Protein AF-A0A2M7CPR6-F1 (afdb_monomer)

Solvent-accessible surface area (backbone atoms only — not comparable to full-atom values): 20446 Å² total; per-residue (Å²): 123,82,64,97,60,57,71,48,76,43,66,59,89,95,42,80,74,45,39,28,36,33,41,69,58,77,69,42,76,75,48,78,49,94,77,82,80,86,64,74,95,54,99,69,60,70,43,98,84,69,49,36,36,23,85,89,76,72,40,77,52,66,57,68,62,50,55,60,70,28,51,64,83,82,77,68,74,84,68,88,85,72,94,67,72,77,71,88,71,51,102,84,50,80,84,53,80,88,48,46,43,76,53,39,88,73,82,81,59,77,62,75,77,48,62,94,84,45,71,46,76,40,55,45,58,56,61,51,51,55,51,50,54,50,50,49,55,51,51,54,49,55,50,50,53,32,34,74,72,55,75,36,57,87,51,58,65,73,86,66,79,52,75,62,57,52,44,60,63,50,63,90,47,54,74,44,54,55,35,76,53,58,89,65,56,75,76,74,48,92,64,78,58,78,82,50,85,76,73,84,55,89,46,66,30,71,54,48,44,84,68,81,71,41,62,56,42,60,68,66,44,52,54,52,50,49,51,40,52,75,73,69,29,41,38,36,39,32,21,82,56,32,71,61,55,52,51,58,49,53,76,70,52,91,66,97,61,89,65,62,61,46,79,36,80,42,85,60,66,67,46,38,25,48,86,60,39,37,39,43,21,42,22,29,48,50,58,52,63,72,78,78,80,74,80,71,77,77,74,80,69,68,38,74,58,62,79,60,67,76,68,49,87,68,39,80,42,75,42,94,92,76,42,80,45,70,77

Structure (mmCIF, N/CA/C/O backbone):
data_AF-A0A2M7CPR6-F1
#
_entry.id   AF-A0A2M7CPR6-F1
#
loop_
_atom_site.group_PDB
_atom_site.id
_atom_site.type_symbol
_atom_site.label_atom_id
_atom_site.label_alt_id
_atom_site.label_comp_id
_atom_site.label_asym_id
_atom_site.label_entity_id
_atom_site.label_seq_id
_atom_site.pdbx_PDB_ins_code
_atom_site.Cartn_x
_atom_site.Cartn_y
_atom_site.Cartn_z
_atom_site.occupancy
_atom_site.B_iso_or_equiv
_atom_site.auth_seq_id
_atom_site.auth_comp_id
_atom_site.auth_asym_id
_atom_site.auth_atom_id
_atom_site.pdbx_PDB_model_num
ATOM 1 N N . MET A 1 1 ? 4.095 -9.956 -11.256 1.00 54.56 1 MET A N 1
ATOM 2 C CA . MET A 1 1 ? 3.240 -11.067 -11.743 1.00 54.56 1 MET A CA 1
ATOM 3 C C . MET A 1 1 ? 1.888 -11.013 -11.049 1.00 54.56 1 MET A C 1
ATOM 5 O O . MET A 1 1 ? 1.867 -10.857 -9.834 1.00 54.56 1 MET A O 1
ATOM 9 N N . ALA A 1 2 ? 0.791 -11.114 -11.806 1.00 67.81 2 ALA A N 1
ATOM 10 C CA . ALA A 1 2 ? -0.575 -10.936 -11.296 1.00 67.81 2 ALA A CA 1
ATOM 11 C C . ALA A 1 2 ? -1.133 -12.126 -10.491 1.00 67.81 2 ALA A C 1
ATOM 13 O O . ALA A 1 2 ? -1.922 -11.929 -9.571 1.00 67.81 2 ALA A O 1
ATOM 14 N N . GLU A 1 3 ? -0.722 -13.356 -10.805 1.00 78.00 3 GLU A N 1
ATOM 15 C CA . GLU A 1 3 ? -1.252 -14.563 -10.164 1.00 78.00 3 GLU A CA 1
ATOM 16 C C . GLU A 1 3 ? -0.407 -15.011 -8.966 1.00 78.00 3 GLU A C 1
ATOM 18 O O . GLU A 1 3 ? 0.824 -15.002 -8.992 1.00 78.00 3 GLU A O 1
ATOM 23 N N . ALA A 1 4 ? -1.073 -15.461 -7.901 1.00 78.94 4 ALA A N 1
ATOM 24 C CA . ALA A 1 4 ? -0.399 -15.897 -6.677 1.00 78.94 4 ALA A CA 1
ATOM 25 C C . ALA A 1 4 ? 0.305 -17.261 -6.811 1.00 78.94 4 ALA A C 1
ATOM 27 O O . ALA A 1 4 ? 1.147 -17.596 -5.974 1.00 78.94 4 ALA A O 1
ATOM 28 N N . ARG A 1 5 ? -0.071 -18.061 -7.817 1.00 86.81 5 ARG A N 1
ATOM 29 C CA . ARG A 1 5 ? 0.426 -19.419 -8.079 1.00 86.81 5 ARG A CA 1
ATOM 30 C C . ARG A 1 5 ? 0.526 -19.669 -9.586 1.00 86.81 5 ARG A C 1
ATOM 32 O O . ARG A 1 5 ? -0.228 -19.053 -10.337 1.00 86.81 5 ARG A O 1
ATOM 39 N N . PRO A 1 6 ? 1.405 -20.584 -10.029 1.00 91.19 6 PRO A N 1
ATOM 40 C CA . PRO A 1 6 ? 1.504 -20.932 -11.437 1.00 91.19 6 PRO A CA 1
ATOM 41 C C . PRO A 1 6 ? 0.242 -21.654 -11.926 1.00 91.19 6 PRO A C 1
ATOM 43 O O . PRO A 1 6 ? -0.479 -22.311 -11.162 1.00 91.19 6 PRO A O 1
ATOM 46 N N . VAL A 1 7 ? -0.006 -21.529 -13.227 1.00 92.44 7 VAL A N 1
ATOM 47 C CA . VAL A 1 7 ? -1.187 -22.060 -13.905 1.00 92.44 7 VAL A CA 1
ATOM 48 C C . VAL A 1 7 ? -0.750 -22.956 -15.059 1.00 92.44 7 VAL A C 1
ATOM 50 O O . VAL A 1 7 ? 0.166 -22.620 -15.803 1.00 92.44 7 VAL A O 1
ATOM 53 N N . ARG A 1 8 ? -1.400 -24.112 -15.184 1.00 92.75 8 ARG A N 1
ATOM 54 C CA . ARG A 1 8 ? -1.259 -25.058 -16.290 1.00 92.75 8 ARG A CA 1
ATOM 55 C C . ARG A 1 8 ? -2.435 -24.885 -17.244 1.00 92.75 8 ARG A C 1
ATOM 57 O O . ARG A 1 8 ? -3.579 -24.805 -16.791 1.00 92.75 8 ARG A O 1
ATOM 64 N N . LEU A 1 9 ? -2.130 -24.846 -18.536 1.00 94.75 9 LEU A N 1
ATOM 65 C CA . LEU A 1 9 ? -3.100 -24.820 -19.623 1.00 94.75 9 LEU A CA 1
ATOM 66 C C . LEU A 1 9 ? -3.050 -26.173 -20.334 1.00 94.75 9 LEU A C 1
ATOM 68 O O . LEU A 1 9 ? -2.008 -26.539 -20.876 1.00 94.75 9 LEU A O 1
ATOM 72 N N . ASP A 1 10 ? -4.158 -26.906 -20.300 1.00 93.62 10 ASP A N 1
ATOM 73 C CA . ASP A 1 10 ? -4.318 -28.146 -21.057 1.00 93.62 10 ASP A CA 1
ATOM 74 C C . ASP A 1 10 ? -5.048 -27.811 -22.366 1.00 93.62 10 ASP A C 1
ATOM 76 O O . ASP A 1 10 ? -6.127 -27.211 -22.334 1.00 93.62 10 ASP A O 1
ATOM 80 N N . PHE A 1 11 ? -4.454 -28.174 -23.504 1.00 96.25 11 PHE A N 1
ATOM 81 C CA . PHE A 1 11 ? -4.966 -27.867 -24.843 1.00 96.25 11 PHE A CA 1
ATOM 82 C C . PHE A 1 11 ? -5.550 -29.108 -25.522 1.00 96.25 11 PHE A C 1
ATOM 84 O O . PHE A 1 11 ? -5.003 -30.207 -25.403 1.00 96.25 11 PHE A O 1
ATOM 91 N N . PHE A 1 12 ? -6.600 -28.906 -26.314 1.00 94.25 12 PHE A N 1
ATOM 92 C CA . PHE A 1 12 ? -7.114 -29.869 -27.279 1.00 94.25 12 PHE A CA 1
ATOM 93 C C . PHE A 1 12 ? -7.081 -29.235 -28.674 1.00 94.25 12 PHE A C 1
ATOM 95 O O . PHE A 1 12 ? -7.932 -28.424 -29.027 1.00 94.25 12 PHE A O 1
ATOM 102 N N . GLY A 1 13 ? -6.061 -29.583 -29.464 1.00 94.75 13 GLY A N 1
ATOM 103 C CA . GLY A 1 13 ? -5.786 -28.881 -30.719 1.00 94.75 13 GLY A CA 1
ATOM 104 C C . GLY A 1 13 ? -5.321 -27.448 -30.452 1.00 94.75 13 GLY A C 1
ATOM 105 O O . GLY A 1 13 ? -4.313 -27.246 -29.779 1.00 94.75 13 GLY A O 1
ATOM 106 N N . ASP A 1 14 ? -6.055 -26.477 -30.987 1.00 94.69 14 ASP A N 1
ATOM 107 C CA . ASP A 1 14 ? -5.863 -25.033 -30.821 1.00 94.69 14 ASP A CA 1
ATOM 108 C C . ASP A 1 14 ? -6.769 -24.412 -29.741 1.00 94.69 14 ASP A C 1
ATOM 110 O O . ASP A 1 14 ? -6.700 -23.207 -29.493 1.00 94.69 14 ASP A O 1
ATOM 114 N N . GLU A 1 15 ? -7.578 -25.223 -29.052 1.00 94.75 15 GLU A N 1
ATOM 115 C CA . GLU A 1 15 ? -8.466 -24.770 -27.981 1.00 94.75 15 GLU A CA 1
ATOM 116 C C . GLU A 1 15 ? -7.907 -25.099 -26.590 1.00 94.75 15 GLU A C 1
ATOM 118 O O . GLU A 1 15 ? -7.362 -26.178 -26.346 1.00 94.75 15 GLU A O 1
ATOM 123 N N . ILE A 1 16 ? -8.071 -24.169 -25.644 1.00 96.06 16 ILE A N 1
ATOM 124 C CA . ILE A 1 16 ? -7.775 -24.409 -24.227 1.00 96.06 16 ILE A CA 1
ATOM 125 C C . ILE A 1 16 ? -8.946 -25.189 -23.622 1.00 96.06 16 ILE A C 1
ATOM 127 O O . ILE A 1 16 ? -10.046 -24.656 -23.488 1.00 96.06 16 ILE A O 1
ATOM 131 N N . GLU A 1 17 ? -8.704 -26.434 -23.213 1.00 95.25 17 GLU A N 1
ATOM 132 C CA . GLU A 1 17 ? -9.720 -27.295 -22.602 1.00 95.25 17 GLU A CA 1
ATOM 133 C C . GLU A 1 17 ? -9.854 -27.011 -21.103 1.00 95.25 17 GLU A C 1
ATOM 135 O O . GLU A 1 17 ? -10.961 -26.891 -20.573 1.00 95.25 17 GLU A O 1
ATOM 140 N N . THR A 1 18 ? -8.726 -26.908 -20.385 1.00 94.81 18 THR A N 1
ATOM 141 C CA . THR A 1 18 ? -8.759 -26.593 -18.952 1.00 94.81 18 THR A CA 1
ATOM 142 C C . THR A 1 18 ? -7.621 -25.688 -18.502 1.00 94.81 18 THR A C 1
ATOM 144 O O . THR A 1 18 ? -6.482 -25.810 -18.947 1.00 94.81 18 THR A O 1
ATOM 147 N N . ILE A 1 19 ? -7.940 -24.813 -17.548 1.00 95.94 19 ILE A N 1
ATOM 148 C CA . ILE A 1 19 ? -6.998 -23.924 -16.868 1.00 95.94 19 ILE A CA 1
ATOM 149 C C . ILE A 1 19 ? -6.939 -24.359 -15.405 1.00 95.94 19 ILE A C 1
ATOM 151 O O . ILE A 1 19 ? -7.970 -24.467 -14.736 1.00 95.94 19 ILE A O 1
ATOM 155 N N . ARG A 1 20 ? -5.745 -24.663 -14.890 1.00 94.56 20 ARG A N 1
ATOM 156 C CA . ARG A 1 20 ? -5.573 -25.246 -13.549 1.00 94.56 20 ARG A CA 1
ATOM 157 C C . ARG A 1 20 ? -4.453 -24.566 -12.783 1.00 94.56 20 ARG A C 1
ATOM 159 O O . ARG A 1 20 ? -3.310 -24.584 -13.226 1.00 94.56 20 ARG A O 1
ATOM 166 N N . ARG A 1 21 ? -4.736 -24.056 -11.583 1.00 93.75 21 ARG A N 1
ATOM 167 C CA . ARG A 1 21 ? -3.672 -23.689 -10.636 1.00 93.75 21 ARG A CA 1
ATOM 168 C C . ARG A 1 21 ? -3.030 -24.955 -10.099 1.00 93.75 21 ARG A C 1
ATOM 170 O O . ARG A 1 21 ? -3.729 -25.919 -9.771 1.00 93.75 21 ARG A O 1
ATOM 177 N N . PHE A 1 22 ? -1.711 -24.949 -9.975 1.00 92.06 22 PHE A N 1
ATOM 178 C CA . PHE A 1 22 ? -0.979 -26.077 -9.415 1.00 92.06 22 PHE A CA 1
ATOM 179 C C . PHE A 1 22 ? 0.054 -25.625 -8.387 1.00 92.06 22 PHE A C 1
ATOM 181 O O . PHE A 1 22 ? 0.441 -24.458 -8.317 1.00 92.06 22 PHE A O 1
ATOM 188 N N . ASP A 1 23 ? 0.453 -26.557 -7.534 1.00 88.12 23 ASP A N 1
ATOM 189 C CA . ASP A 1 23 ? 1.539 -26.346 -6.590 1.00 88.12 23 ASP A CA 1
ATOM 190 C C . ASP A 1 23 ? 2.877 -26.660 -7.285 1.00 88.12 23 ASP A C 1
ATOM 192 O O . ASP A 1 23 ? 3.049 -27.798 -7.726 1.00 88.12 23 ASP A O 1
ATOM 196 N N . PRO A 1 24 ? 3.815 -25.701 -7.413 1.00 86.69 24 PRO A N 1
ATOM 197 C CA . PRO A 1 24 ? 5.054 -25.920 -8.160 1.00 86.69 24 PRO A CA 1
ATOM 198 C C . PRO A 1 24 ? 5.949 -26.999 -7.542 1.00 86.69 24 PRO A C 1
ATOM 200 O O . PRO A 1 24 ? 6.606 -27.726 -8.279 1.00 86.69 24 PRO A O 1
ATOM 203 N N . ALA A 1 25 ? 5.938 -27.159 -6.215 1.00 84.06 25 ALA A N 1
ATOM 204 C CA . ALA A 1 25 ? 6.787 -28.135 -5.538 1.00 84.06 25 ALA A CA 1
ATOM 205 C C . ALA A 1 25 ? 6.274 -29.570 -5.724 1.00 84.06 25 ALA A C 1
ATOM 207 O O . ALA A 1 25 ? 7.057 -30.505 -5.860 1.00 84.06 25 ALA A O 1
ATOM 208 N N . THR A 1 26 ? 4.951 -29.765 -5.731 1.00 86.00 26 THR A N 1
ATOM 209 C CA . THR A 1 26 ? 4.350 -31.111 -5.848 1.00 86.00 26 THR A CA 1
ATOM 210 C C . THR A 1 26 ? 3.819 -31.441 -7.240 1.00 86.00 26 THR A C 1
ATOM 212 O O . THR A 1 26 ? 3.424 -32.579 -7.488 1.00 86.00 26 THR A O 1
ATOM 215 N N . GLN A 1 27 ? 3.744 -30.445 -8.123 1.00 83.81 27 GLN A N 1
ATOM 216 C CA . GLN A 1 27 ? 3.108 -30.490 -9.443 1.00 83.81 27 GLN A CA 1
ATOM 217 C C . GLN A 1 27 ? 1.634 -30.916 -9.470 1.00 83.81 27 GLN A C 1
ATOM 219 O O . GLN A 1 27 ? 1.091 -31.262 -10.525 1.00 83.81 27 GLN A O 1
ATOM 224 N N . ARG A 1 28 ? 0.952 -30.888 -8.322 1.00 86.75 28 ARG A N 1
ATOM 225 C CA . ARG A 1 28 ? -0.454 -31.286 -8.217 1.00 86.75 28 ARG A CA 1
ATOM 226 C C . A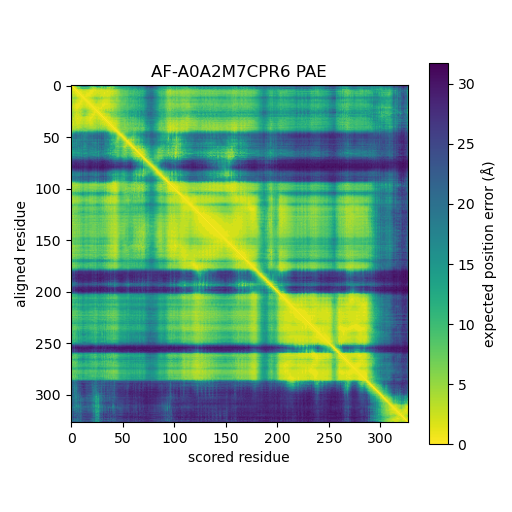RG A 1 28 ? -1.383 -30.105 -8.460 1.00 86.75 28 ARG A C 1
ATOM 228 O O . ARG A 1 28 ? -1.131 -28.997 -7.990 1.00 86.75 28 ARG A O 1
ATOM 235 N N . THR A 1 29 ? -2.487 -30.363 -9.161 1.00 91.00 29 THR A N 1
ATOM 236 C CA . THR A 1 29 ? -3.581 -29.397 -9.319 1.00 91.00 29 THR A CA 1
ATOM 237 C C . THR A 1 29 ? -4.185 -29.048 -7.963 1.00 91.00 29 THR A C 1
ATOM 239 O O . THR A 1 29 ? -4.440 -29.931 -7.147 1.00 91.00 29 THR A O 1
ATOM 242 N N . ILE A 1 30 ? -4.448 -27.761 -7.761 1.00 91.75 30 ILE A N 1
ATOM 243 C CA . ILE A 1 30 ? -5.118 -27.214 -6.582 1.00 91.75 30 ILE A CA 1
ATOM 244 C C . ILE A 1 30 ? -6.583 -26.943 -6.921 1.00 91.75 30 ILE A C 1
ATOM 246 O O . ILE A 1 30 ? -7.480 -27.480 -6.281 1.00 91.75 30 ILE A O 1
ATOM 250 N N . GLU A 1 31 ? -6.819 -26.144 -7.962 1.00 93.75 31 GLU A N 1
ATOM 251 C CA . GLU A 1 31 ? -8.155 -25.726 -8.387 1.00 93.75 31 GLU A CA 1
ATOM 252 C C . GLU A 1 31 ? -8.208 -25.464 -9.899 1.00 93.75 31 GLU A C 1
ATOM 254 O O . GLU A 1 31 ? -7.179 -25.225 -10.540 1.00 93.75 31 GLU A O 1
ATOM 259 N N . LYS A 1 32 ? -9.417 -25.528 -10.466 1.00 94.69 32 LYS A N 1
ATOM 260 C CA . LYS A 1 32 ? -9.698 -25.144 -11.856 1.00 94.69 32 LYS A CA 1
ATOM 261 C C . LYS A 1 32 ? -10.069 -23.663 -11.922 1.00 94.69 32 LYS A C 1
ATOM 263 O O . LYS A 1 32 ? -10.721 -23.164 -11.011 1.00 94.69 32 LYS A O 1
ATOM 268 N N . LEU A 1 33 ? -9.693 -23.004 -13.011 1.00 94.19 33 LEU A N 1
ATOM 269 C CA . LEU A 1 33 ? -10.045 -21.620 -13.315 1.00 94.19 33 LEU A CA 1
ATOM 270 C C . LEU A 1 33 ? -10.862 -21.549 -14.607 1.00 94.19 33 LEU A C 1
ATOM 272 O O . LEU A 1 33 ? -10.725 -22.406 -15.478 1.00 94.19 33 LEU A O 1
ATOM 276 N N . GLU A 1 34 ? -11.675 -20.502 -14.731 1.00 94.56 34 GLU A N 1
ATOM 277 C CA . GLU A 1 34 ? -12.415 -20.188 -15.962 1.00 94.56 34 GLU A CA 1
ATOM 278 C C . GLU A 1 34 ? -11.606 -19.287 -16.906 1.00 94.56 34 GLU A C 1
ATOM 280 O O . GLU A 1 34 ? -11.677 -19.432 -18.121 1.00 94.56 34 GLU A O 1
ATOM 285 N N . SER A 1 35 ? -10.799 -18.380 -16.353 1.00 93.31 35 SER A N 1
ATOM 286 C CA . SER A 1 35 ? -9.954 -17.451 -17.106 1.00 93.31 35 SER A CA 1
ATOM 287 C C . SER A 1 35 ? -8.696 -17.093 -16.318 1.00 93.31 35 SER A C 1
ATOM 289 O O . SER A 1 35 ? -8.682 -17.193 -15.090 1.00 93.31 35 SER A O 1
ATOM 291 N N . ILE A 1 36 ? -7.665 -16.617 -17.014 1.00 93.06 36 ILE A N 1
ATOM 292 C CA . ILE A 1 36 ? -6.436 -16.074 -16.426 1.00 93.06 36 ILE A CA 1
ATOM 293 C C . ILE A 1 36 ? -6.070 -14.758 -17.117 1.00 93.06 36 ILE A C 1
ATOM 295 O O . ILE A 1 36 ? -6.186 -14.646 -18.336 1.00 93.06 36 ILE A O 1
ATOM 299 N N . LEU A 1 37 ? -5.603 -13.778 -16.340 1.00 91.12 37 LEU A N 1
ATOM 300 C CA . LEU A 1 37 ? -4.962 -12.575 -16.867 1.00 91.12 37 LEU A CA 1
ATOM 301 C C . LEU A 1 37 ? -3.442 -12.769 -16.869 1.00 91.12 37 LEU A C 1
ATOM 303 O O . LEU A 1 37 ? -2.826 -12.916 -15.813 1.00 91.12 37 LEU A O 1
ATOM 307 N N . ILE A 1 38 ? -2.836 -12.739 -18.054 1.00 88.88 38 ILE A N 1
ATOM 308 C CA . ILE A 1 38 ? -1.381 -12.785 -18.212 1.00 88.88 38 ILE A CA 1
ATOM 309 C C . ILE A 1 38 ? -0.878 -11.349 -18.357 1.00 88.88 38 ILE A C 1
ATOM 311 O O . ILE A 1 38 ? -1.196 -10.666 -19.327 1.00 88.88 38 ILE A O 1
ATOM 315 N N . THR A 1 39 ? -0.107 -10.885 -17.376 1.00 88.25 39 THR A N 1
ATOM 316 C CA . THR A 1 39 ? 0.581 -9.588 -17.433 1.00 88.25 39 THR A CA 1
ATOM 317 C C . THR A 1 39 ? 1.967 -9.743 -18.054 1.00 88.25 39 THR A C 1
ATOM 319 O O . THR A 1 39 ? 2.541 -10.831 -17.949 1.00 88.25 39 THR A O 1
ATOM 322 N N . PRO A 1 40 ? 2.559 -8.668 -18.603 1.00 85.12 40 PRO A N 1
ATOM 323 C CA . PRO A 1 40 ? 3.964 -8.668 -18.997 1.00 85.12 40 PRO A CA 1
ATOM 324 C C . PRO A 1 40 ? 4.885 -9.199 -17.886 1.00 85.12 40 PRO A C 1
ATOM 326 O O . PRO A 1 40 ? 4.633 -8.995 -16.693 1.00 85.12 40 PRO A O 1
ATOM 329 N N . ALA A 1 41 ? 5.938 -9.915 -18.285 1.00 84.00 41 ALA A N 1
ATOM 330 C CA . ALA A 1 41 ? 6.932 -10.472 -17.365 1.00 84.00 41 ALA A CA 1
ATOM 331 C C . ALA A 1 41 ? 8.003 -9.448 -16.948 1.00 84.00 41 ALA A C 1
ATOM 333 O O . ALA A 1 41 ? 8.665 -9.640 -15.929 1.00 84.00 41 ALA A O 1
ATOM 334 N N . ARG A 1 42 ? 8.158 -8.378 -17.734 1.00 82.88 42 ARG A N 1
ATOM 335 C CA . ARG A 1 42 ? 9.096 -7.266 -17.548 1.00 82.88 42 ARG A CA 1
ATOM 336 C C . ARG A 1 42 ? 8.348 -5.941 -17.676 1.00 82.88 42 ARG A C 1
ATOM 338 O O . ARG A 1 42 ? 7.242 -5.903 -18.214 1.00 82.88 42 ARG A O 1
ATOM 345 N N . GLU A 1 43 ? 8.972 -4.871 -17.199 1.00 81.38 43 GLU A N 1
ATOM 346 C CA . GLU A 1 43 ? 8.447 -3.500 -17.294 1.00 81.38 43 GLU A CA 1
ATOM 347 C C . GLU A 1 43 ? 8.668 -2.865 -18.679 1.00 81.38 43 GLU A C 1
ATOM 349 O O . GLU A 1 43 ? 8.069 -1.840 -18.988 1.00 81.38 43 GLU A O 1
ATOM 354 N N . TYR A 1 44 ? 9.463 -3.508 -19.538 1.00 78.50 44 TYR A N 1
ATOM 355 C CA . TYR A 1 44 ? 9.661 -3.153 -20.943 1.00 78.50 44 TYR A CA 1
ATOM 356 C C . TYR A 1 44 ? 9.213 -4.303 -21.859 1.00 78.50 44 TYR A C 1
ATOM 358 O O . TYR A 1 44 ? 9.179 -5.466 -21.447 1.00 78.50 44 TYR A O 1
ATOM 366 N N . LEU A 1 45 ? 8.874 -3.986 -23.113 1.00 73.62 45 LEU A N 1
ATOM 367 C CA . LEU A 1 45 ? 8.503 -4.975 -24.130 1.00 73.62 45 LEU A CA 1
ATOM 368 C C . LEU A 1 45 ? 9.550 -5.041 -25.246 1.00 73.62 45 LEU A C 1
ATOM 370 O O . LEU A 1 45 ? 10.093 -4.026 -25.681 1.00 73.62 45 LEU A O 1
ATOM 374 N N . THR A 1 46 ? 9.786 -6.250 -25.742 1.00 66.38 46 THR A N 1
ATOM 375 C CA . THR A 1 46 ? 10.627 -6.542 -26.908 1.00 66.38 46 THR A CA 1
ATOM 376 C C . THR A 1 46 ? 9.780 -7.216 -27.990 1.00 66.38 46 THR A C 1
ATOM 378 O O . THR A 1 46 ? 8.802 -7.899 -27.681 1.00 66.38 46 THR A O 1
ATOM 381 N N . THR A 1 47 ? 10.109 -7.004 -29.267 1.00 63.41 47 THR A N 1
ATOM 382 C CA . THR A 1 47 ? 9.468 -7.734 -30.381 1.00 63.41 47 THR A CA 1
ATOM 383 C C . THR A 1 47 ? 10.190 -9.046 -30.682 1.00 63.41 47 THR A C 1
ATOM 385 O O . THR A 1 47 ? 11.308 -9.267 -30.218 1.00 63.41 47 THR A O 1
ATOM 388 N N . GLU A 1 48 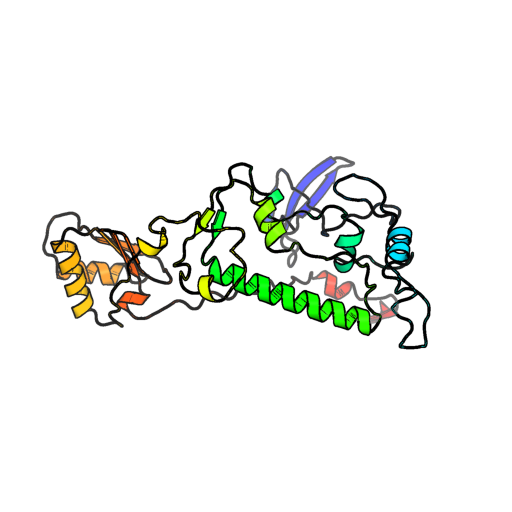? 9.560 -9.909 -31.488 1.00 55.09 48 GLU A N 1
ATOM 389 C CA . GLU A 1 48 ? 10.113 -11.202 -31.928 1.00 55.09 48 GLU A CA 1
ATOM 390 C C . GLU A 1 48 ? 11.450 -11.074 -32.678 1.00 55.09 48 GLU A C 1
ATOM 392 O O . GLU A 1 48 ? 12.270 -11.985 -32.630 1.00 55.09 48 GLU A O 1
ATOM 397 N N . GLU A 1 49 ? 11.710 -9.929 -33.314 1.00 55.09 49 GLU A N 1
ATOM 398 C CA . GLU A 1 49 ? 12.983 -9.630 -33.985 1.00 55.09 49 GLU A CA 1
ATOM 399 C C . GLU A 1 49 ? 14.028 -9.019 -33.031 1.00 55.09 49 GLU A C 1
ATOM 401 O O . GLU A 1 49 ? 15.028 -8.465 -33.477 1.00 55.09 49 GLU A O 1
ATOM 406 N N . GLY A 1 50 ? 13.772 -9.019 -31.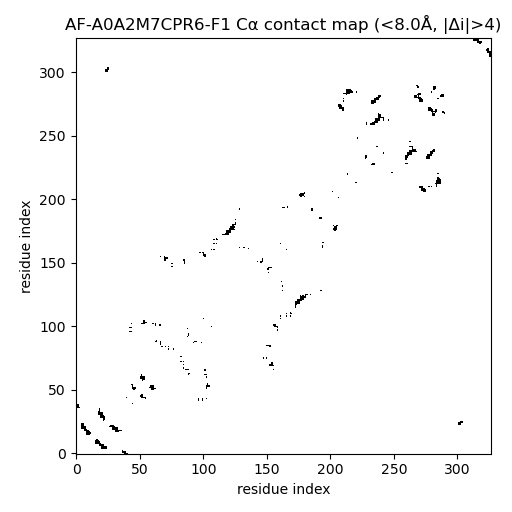717 1.00 56.06 50 GLY A N 1
ATOM 407 C CA . GLY A 1 50 ? 14.602 -8.333 -30.720 1.00 56.06 50 GLY A CA 1
ATOM 408 C C . GLY A 1 50 ? 14.525 -6.805 -30.803 1.00 56.06 50 GLY A C 1
ATOM 409 O O . GLY A 1 50 ? 15.118 -6.108 -29.982 1.00 56.06 50 GLY A O 1
ATOM 410 N N . THR A 1 51 ? 13.761 -6.264 -31.759 1.00 57.41 51 THR A N 1
ATOM 411 C CA . THR A 1 51 ? 13.620 -4.820 -31.945 1.00 57.41 51 THR A CA 1
ATOM 412 C C . THR A 1 51 ? 12.687 -4.259 -30.881 1.00 57.41 51 THR A C 1
ATOM 414 O O . THR A 1 51 ? 11.643 -4.835 -30.569 1.00 57.41 51 THR A O 1
ATOM 417 N N . GLN A 1 52 ? 13.055 -3.136 -30.288 1.00 63.62 52 GLN A N 1
ATOM 418 C CA . GLN A 1 52 ? 12.314 -2.586 -29.163 1.00 63.62 52 GLN A CA 1
ATOM 419 C C . GLN A 1 52 ? 11.160 -1.723 -29.626 1.00 63.62 52 GLN A C 1
ATOM 421 O O . GLN A 1 52 ? 11.266 -1.013 -30.625 1.00 63.62 52 GLN A O 1
ATOM 426 N N . VAL A 1 53 ? 10.063 -1.782 -28.880 1.00 59.12 53 VAL A N 1
ATOM 427 C CA . VAL A 1 53 ? 8.858 -1.019 -29.169 1.00 59.12 53 VAL A CA 1
ATOM 428 C C . VAL A 1 53 ? 8.473 -0.216 -27.939 1.00 59.12 53 VAL A C 1
ATOM 430 O O . VAL A 1 53 ? 8.389 -0.749 -26.835 1.00 59.12 53 VAL A O 1
ATOM 433 N N . ASP A 1 54 ? 8.213 1.070 -28.143 1.00 60.84 54 ASP A N 1
ATOM 434 C CA . ASP A 1 54 ? 7.591 1.923 -27.142 1.00 60.84 54 ASP A CA 1
ATOM 435 C C . ASP A 1 54 ? 6.199 1.357 -26.833 1.00 60.84 54 ASP A C 1
ATOM 437 O O . ASP A 1 54 ? 5.326 1.301 -27.701 1.00 60.84 54 ASP A O 1
ATOM 441 N N . THR A 1 55 ? 5.996 0.919 -25.592 1.00 56.31 55 THR A N 1
ATOM 442 C CA . THR A 1 55 ? 4.754 0.285 -25.127 1.00 56.31 55 THR A CA 1
ATOM 443 C C . THR A 1 55 ? 3.533 1.187 -25.255 1.00 56.31 55 THR A C 1
ATOM 445 O O . THR A 1 55 ? 2.422 0.678 -25.391 1.00 56.31 55 THR A O 1
ATOM 448 N N . TYR A 1 56 ? 3.717 2.509 -25.226 1.00 52.16 56 TYR A N 1
ATOM 449 C CA . TYR A 1 56 ? 2.626 3.470 -25.311 1.00 52.16 56 TYR A CA 1
ATOM 450 C C . TYR A 1 56 ? 2.231 3.750 -26.763 1.00 52.16 56 TYR A C 1
ATOM 452 O O . TYR A 1 56 ? 1.049 3.865 -27.086 1.00 52.16 56 TYR A O 1
ATOM 460 N N . THR A 1 57 ? 3.216 3.853 -27.658 1.00 57.97 57 THR A N 1
ATOM 461 C CA . THR A 1 57 ? 2.975 4.228 -29.061 1.00 57.97 57 THR A CA 1
ATOM 462 C C . THR A 1 57 ? 2.964 3.048 -30.032 1.00 57.97 57 THR A C 1
ATOM 464 O O . THR A 1 57 ? 2.534 3.210 -31.176 1.00 57.97 57 THR A O 1
ATOM 467 N N . GLY A 1 58 ? 3.431 1.871 -29.610 1.00 59.50 58 GLY A N 1
ATOM 468 C CA . GLY A 1 58 ? 3.592 0.694 -30.463 1.00 59.50 58 GLY A CA 1
ATOM 469 C C . GLY A 1 58 ? 4.658 0.870 -31.552 1.00 59.50 58 GLY A C 1
ATOM 470 O O . GLY A 1 58 ? 4.675 0.107 -32.516 1.00 59.50 58 GLY A O 1
ATOM 471 N N . ARG A 1 59 ? 5.524 1.888 -31.447 1.00 60.75 59 ARG A N 1
ATOM 472 C CA . ARG A 1 59 ? 6.537 2.218 -32.461 1.00 60.75 59 ARG A CA 1
ATOM 473 C C . ARG A 1 59 ? 7.907 1.673 -32.100 1.00 60.75 59 ARG A C 1
ATOM 475 O O . ARG A 1 59 ? 8.283 1.673 -30.934 1.00 60.75 59 ARG A O 1
ATOM 482 N N . HIS A 1 60 ? 8.670 1.300 -33.124 1.00 63.47 60 HIS A N 1
ATOM 483 C CA . HIS A 1 60 ? 10.067 0.911 -32.973 1.00 63.47 60 HIS A CA 1
ATOM 484 C C . HIS A 1 60 ? 10.899 2.058 -32.381 1.00 63.47 60 HIS A C 1
ATOM 486 O O . HIS A 1 60 ? 10.800 3.198 -32.846 1.00 63.47 60 HIS A O 1
ATOM 492 N N . VAL A 1 61 ? 11.713 1.750 -31.372 1.00 64.62 61 VAL A N 1
ATOM 493 C CA . VAL A 1 61 ? 12.655 2.690 -30.753 1.00 64.62 61 VAL A CA 1
ATOM 494 C C . VAL A 1 61 ? 14.046 2.429 -31.321 1.00 64.62 61 VAL A C 1
ATOM 496 O O . VAL A 1 61 ? 14.563 1.322 -31.215 1.00 64.62 61 VAL A O 1
ATOM 499 N N . ASP A 1 62 ? 14.646 3.453 -31.931 1.00 69.00 62 ASP A N 1
ATOM 500 C CA . ASP A 1 62 ? 16.046 3.423 -32.368 1.00 69.00 62 ASP A CA 1
ATOM 501 C C . ASP A 1 62 ? 16.953 3.814 -31.192 1.00 69.00 62 ASP A C 1
ATOM 503 O O . ASP A 1 62 ? 17.293 4.985 -30.982 1.00 69.00 62 ASP A O 1
ATOM 507 N N . THR A 1 63 ? 17.257 2.824 -30.356 1.00 65.06 63 THR A N 1
ATOM 508 C CA . THR A 1 63 ? 18.018 2.995 -29.114 1.00 65.06 63 THR A CA 1
ATOM 509 C C . THR A 1 63 ? 19.474 3.359 -29.398 1.00 65.06 63 THR A C 1
ATOM 511 O O . THR A 1 63 ? 20.030 4.207 -28.703 1.00 65.06 63 THR A O 1
ATOM 514 N N . GLU A 1 64 ? 20.063 2.828 -30.475 1.00 64.44 64 GLU A N 1
ATOM 515 C CA . GLU A 1 64 ? 21.433 3.147 -30.901 1.00 64.44 64 GLU A CA 1
ATOM 516 C C . GLU A 1 64 ? 21.579 4.619 -31.303 1.00 64.44 64 GLU A C 1
ATOM 518 O O . GLU A 1 64 ? 22.507 5.302 -30.857 1.00 64.44 64 GLU A O 1
ATOM 523 N N . HIS A 1 65 ? 20.653 5.141 -32.115 1.00 65.50 65 HIS A N 1
ATOM 524 C CA . HIS A 1 65 ? 20.675 6.549 -32.503 1.00 65.50 65 HIS A CA 1
ATOM 525 C C . HIS A 1 65 ? 20.442 7.470 -31.303 1.00 65.50 65 HIS A C 1
ATOM 527 O O . HIS A 1 65 ? 21.104 8.506 -31.179 1.00 65.50 65 HIS A O 1
ATOM 533 N N . ARG A 1 66 ? 19.534 7.088 -30.392 1.00 68.62 66 ARG A N 1
ATOM 534 C CA . ARG A 1 66 ? 19.303 7.842 -29.154 1.00 68.62 66 ARG A CA 1
ATOM 535 C C . ARG A 1 66 ? 20.559 7.863 -28.297 1.00 68.62 66 ARG A C 1
ATOM 537 O O . ARG A 1 66 ? 21.015 8.955 -27.993 1.00 68.62 66 ARG A O 1
ATOM 544 N N . GLU A 1 67 ? 21.175 6.728 -27.986 1.00 67.38 67 GLU A N 1
ATOM 545 C CA . GLU A 1 67 ? 22.421 6.672 -27.204 1.00 67.38 67 GLU A CA 1
ATOM 546 C C . GLU A 1 67 ? 23.540 7.516 -27.813 1.00 67.38 67 GLU A C 1
ATOM 548 O O . GLU A 1 67 ? 24.151 8.330 -27.117 1.00 67.38 67 GLU A O 1
ATOM 553 N N . ALA A 1 68 ? 23.760 7.395 -29.124 1.00 64.56 68 ALA A N 1
ATOM 554 C CA . ALA A 1 68 ? 24.773 8.175 -29.826 1.00 64.56 68 ALA A CA 1
ATOM 555 C C . ALA A 1 68 ? 24.517 9.691 -29.732 1.00 64.56 68 ALA A C 1
ATOM 557 O O . ALA A 1 68 ? 25.465 10.467 -29.621 1.00 64.56 68 ALA A O 1
ATOM 558 N N . SER A 1 69 ? 23.249 10.117 -29.742 1.00 67.94 69 SER A N 1
ATOM 559 C CA . SER A 1 69 ? 22.863 11.529 -29.605 1.00 67.94 69 SER A CA 1
ATOM 560 C C . SER A 1 69 ? 23.068 12.097 -28.194 1.00 67.94 69 SER A C 1
ATOM 562 O O . SER A 1 69 ? 23.175 13.311 -28.033 1.00 67.94 69 SER A O 1
ATOM 564 N N . LEU A 1 70 ? 23.147 11.235 -27.173 1.00 69.81 70 LEU A N 1
ATOM 565 C CA . LEU A 1 70 ? 23.302 11.629 -25.768 1.00 69.81 70 LEU A CA 1
ATOM 566 C C . LEU A 1 70 ? 24.764 11.881 -25.373 1.00 69.81 70 LEU A C 1
ATOM 568 O O . LEU A 1 70 ? 25.032 12.425 -24.297 1.00 69.81 70 LEU A O 1
ATOM 572 N N . TRP A 1 71 ? 25.709 11.487 -26.228 1.00 63.16 71 TRP A N 1
ATOM 573 C CA . TRP A 1 71 ? 27.137 11.670 -26.007 1.00 63.16 71 TRP A CA 1
ATOM 574 C C . TRP A 1 71 ? 27.633 13.009 -26.568 1.00 63.16 71 TRP A C 1
ATOM 576 O O . TRP A 1 71 ? 27.704 13.214 -27.779 1.00 63.16 71 TRP A O 1
ATOM 586 N N . ASP A 1 72 ? 28.053 13.910 -25.679 1.00 62.28 72 ASP A N 1
ATOM 587 C CA . ASP A 1 72 ? 28.785 15.128 -26.036 1.00 62.28 72 ASP A CA 1
ATOM 588 C C . ASP A 1 72 ? 30.293 14.880 -25.863 1.00 62.28 72 ASP A C 1
ATOM 590 O O . ASP A 1 72 ? 30.856 15.035 -24.775 1.00 62.28 72 ASP A O 1
ATOM 594 N N . GLY A 1 73 ? 30.958 14.488 -26.955 1.00 57.31 73 GLY A N 1
ATOM 595 C CA . GLY A 1 73 ? 32.383 14.127 -26.977 1.00 57.31 73 GLY A CA 1
ATOM 596 C C . GLY A 1 73 ? 33.361 15.249 -26.601 1.00 57.31 73 GLY A C 1
ATOM 597 O O . GLY A 1 73 ? 34.567 15.018 -26.594 1.00 57.31 73 GLY A O 1
ATOM 598 N N . THR A 1 74 ? 32.873 16.454 -26.289 1.00 54.06 74 THR A N 1
ATOM 599 C CA . THR A 1 74 ? 33.696 17.593 -25.862 1.00 54.06 74 THR A CA 1
ATOM 600 C C . THR A 1 74 ? 33.862 17.720 -24.342 1.00 54.06 74 THR A C 1
ATOM 602 O O . THR A 1 74 ? 34.793 18.394 -23.905 1.00 54.06 74 THR A O 1
ATOM 605 N N . ARG A 1 75 ? 33.013 17.070 -23.524 1.00 50.50 75 ARG A N 1
ATOM 606 C CA . ARG A 1 75 ? 33.046 17.196 -22.048 1.00 50.50 75 ARG A CA 1
ATOM 607 C C . ARG A 1 75 ? 33.808 16.094 -21.306 1.00 50.50 75 ARG A C 1
ATOM 609 O O . ARG A 1 75 ? 34.316 16.366 -20.225 1.00 50.50 75 ARG A O 1
ATOM 616 N N . ASN A 1 76 ? 33.965 14.906 -21.892 1.00 50.50 76 ASN A N 1
ATOM 617 C CA . ASN A 1 76 ? 34.553 13.735 -21.214 1.00 50.50 76 ASN A CA 1
ATOM 618 C C . ASN A 1 76 ? 36.041 13.466 -21.530 1.00 50.50 76 ASN A C 1
ATOM 620 O O . ASN A 1 76 ? 36.568 12.402 -21.224 1.00 50.50 76 ASN A O 1
ATOM 624 N N . THR A 1 77 ? 36.773 14.419 -22.115 1.00 48.88 77 THR A N 1
ATOM 625 C CA . THR A 1 77 ? 38.153 14.200 -22.602 1.00 48.88 77 THR A CA 1
ATOM 626 C C . THR A 1 77 ? 39.264 14.270 -21.541 1.00 48.88 77 THR A C 1
ATOM 628 O O . THR A 1 77 ? 40.434 14.344 -21.915 1.00 48.88 77 THR A O 1
ATOM 631 N N . GLN A 1 78 ? 38.967 14.279 -20.235 1.00 50.78 78 GLN A N 1
ATOM 632 C CA . GLN A 1 78 ? 40.019 14.428 -19.209 1.00 50.78 78 GLN A CA 1
ATOM 633 C C . GLN A 1 78 ? 40.644 13.120 -18.700 1.00 50.78 78 GLN A C 1
ATOM 635 O O . GLN A 1 78 ? 41.756 13.174 -18.179 1.00 50.78 78 GLN A O 1
ATOM 640 N N . HIS A 1 79 ? 40.036 11.952 -18.925 1.00 48.41 79 HIS A N 1
ATOM 641 C CA . HIS A 1 79 ? 40.621 10.667 -18.523 1.00 48.41 79 HIS A CA 1
ATOM 642 C C . HIS A 1 79 ? 40.829 9.770 -19.744 1.00 48.41 79 HIS A C 1
ATOM 644 O O . HIS A 1 79 ? 39.948 9.046 -20.192 1.00 48.41 79 HIS A O 1
ATOM 650 N N . GLY A 1 80 ? 42.019 9.879 -20.338 1.00 50.00 80 GLY A N 1
ATOM 651 C CA . GLY A 1 80 ? 42.389 9.130 -21.532 1.00 50.00 80 GLY A CA 1
ATOM 652 C C . GLY A 1 80 ? 42.384 7.616 -21.312 1.00 50.00 80 GLY A C 1
ATOM 653 O O . GLY A 1 80 ? 43.116 7.105 -20.471 1.00 50.00 80 GLY A O 1
ATOM 654 N N . SER A 1 81 ? 41.605 6.900 -22.121 1.00 46.06 81 SER A N 1
ATOM 655 C CA . SER A 1 81 ? 42.075 5.745 -22.916 1.00 46.06 81 SER A CA 1
ATOM 656 C C . SER A 1 81 ? 40.984 5.113 -23.791 1.00 46.06 81 SER A C 1
ATOM 658 O O . SER A 1 81 ? 41.323 4.293 -24.637 1.00 46.06 81 SER A O 1
ATOM 660 N N . ASP A 1 82 ? 39.729 5.560 -23.710 1.00 51.75 82 ASP A N 1
ATOM 661 C CA . ASP A 1 82 ? 38.695 5.193 -24.681 1.00 51.75 82 ASP A CA 1
ATOM 662 C C . ASP A 1 82 ? 37.893 6.436 -25.089 1.00 51.75 82 ASP A C 1
ATOM 664 O O . ASP A 1 82 ? 37.313 7.127 -24.258 1.00 51.75 82 ASP A O 1
ATOM 668 N N . THR A 1 83 ? 37.934 6.780 -26.376 1.00 54.69 83 THR A N 1
ATOM 669 C CA . THR A 1 83 ? 37.194 7.917 -26.958 1.00 54.69 83 THR A CA 1
ATOM 670 C C . THR A 1 83 ? 35.821 7.500 -27.483 1.00 54.69 83 THR A C 1
ATOM 672 O O . THR A 1 83 ? 35.161 8.275 -28.178 1.00 54.69 83 THR A O 1
ATOM 675 N N . SER A 1 84 ? 35.419 6.259 -27.224 1.00 56.16 84 SER A N 1
ATOM 676 C CA . SER A 1 84 ? 34.138 5.722 -27.660 1.00 56.16 84 SER A CA 1
ATOM 677 C C . SER A 1 84 ? 33.048 6.108 -26.657 1.00 56.16 84 SER A C 1
ATOM 679 O O . SER A 1 84 ? 33.302 6.085 -25.453 1.00 56.16 84 SER A O 1
ATOM 681 N N . PRO A 1 85 ? 31.834 6.459 -27.114 1.00 56.00 85 PRO A N 1
ATOM 682 C CA . PRO A 1 85 ? 30.708 6.624 -26.204 1.00 56.00 85 PRO A CA 1
ATOM 683 C C . PRO A 1 85 ? 30.476 5.318 -25.425 1.00 56.00 85 PRO A C 1
ATOM 685 O O . PRO A 1 85 ? 30.613 4.242 -26.022 1.00 56.00 85 PRO A O 1
ATOM 688 N N . PRO A 1 86 ? 30.102 5.380 -24.133 1.00 59.56 86 PRO A N 1
ATOM 689 C CA . PRO A 1 86 ? 29.602 4.211 -23.430 1.00 59.56 86 PRO A CA 1
ATOM 690 C C . PRO A 1 86 ? 28.390 3.686 -24.205 1.00 59.56 86 PRO A C 1
ATOM 692 O O . PRO A 1 86 ? 27.432 4.416 -24.460 1.00 59.56 86 PRO A O 1
ATOM 695 N N . ARG A 1 87 ? 28.489 2.437 -24.665 1.00 62.16 87 ARG A N 1
ATOM 696 C CA . ARG A 1 87 ? 27.402 1.746 -25.359 1.00 62.16 87 ARG A CA 1
ATOM 697 C C . ARG A 1 87 ? 26.591 1.015 -24.309 1.00 62.16 87 ARG A C 1
ATOM 699 O O . ARG A 1 87 ? 27.112 0.095 -23.680 1.00 62.16 87 ARG A O 1
ATOM 706 N N . TYR A 1 88 ? 25.349 1.436 -24.121 1.00 61.31 88 TYR A N 1
ATOM 707 C CA . TYR A 1 88 ? 24.418 0.741 -23.235 1.00 61.31 88 TYR A CA 1
ATOM 708 C C . TYR A 1 88 ? 23.720 -0.379 -23.996 1.00 61.31 88 TYR A C 1
ATOM 710 O O . TYR A 1 88 ? 23.469 -1.436 -23.435 1.00 61.31 88 TYR A O 1
ATOM 718 N N . SER A 1 89 ? 23.558 -0.205 -25.308 1.00 56.59 89 SER A N 1
ATOM 719 C CA . SER A 1 89 ? 23.010 -1.208 -26.211 1.00 56.59 89 SER A CA 1
ATOM 720 C C . SER A 1 89 ? 24.057 -1.692 -27.216 1.00 56.59 89 SER A C 1
ATOM 722 O O . SER A 1 89 ? 24.816 -0.919 -27.802 1.00 56.59 89 SER A O 1
ATOM 724 N N . SER A 1 90 ? 24.086 -2.999 -27.444 1.00 56.28 90 SER A N 1
ATOM 725 C CA . SER A 1 90 ? 24.755 -3.651 -28.568 1.00 56.28 90 SER A CA 1
ATOM 726 C C . SER A 1 90 ? 23.787 -4.678 -29.163 1.00 56.28 90 SER A C 1
ATOM 728 O O . SER A 1 90 ? 22.836 -5.053 -28.473 1.00 56.28 90 SER A O 1
ATOM 730 N N . PRO A 1 91 ? 24.000 -5.161 -30.400 1.00 54.34 91 PRO A N 1
ATOM 731 C CA . PRO A 1 91 ? 23.140 -6.182 -31.005 1.00 54.34 91 PRO A CA 1
ATOM 732 C C . PRO A 1 91 ? 22.976 -7.442 -30.138 1.00 54.34 91 PRO A C 1
ATOM 734 O O . PRO A 1 91 ? 21.962 -8.125 -30.244 1.00 54.34 91 PRO A O 1
ATOM 737 N N . ASP A 1 92 ? 23.952 -7.705 -29.262 1.00 55.66 92 ASP A N 1
ATOM 738 C CA . ASP A 1 92 ? 23.978 -8.832 -28.328 1.00 55.66 92 ASP A CA 1
ATOM 739 C C . ASP A 1 92 ? 23.679 -8.420 -26.868 1.00 55.66 92 ASP A C 1
ATOM 741 O O . ASP A 1 92 ? 23.744 -9.256 -25.966 1.00 55.66 92 ASP A O 1
ATOM 745 N N . THR A 1 93 ? 23.388 -7.140 -26.588 1.00 60.88 93 THR A N 1
ATOM 746 C CA . THR A 1 93 ? 23.107 -6.685 -25.219 1.00 60.88 93 THR A CA 1
ATOM 747 C C . THR A 1 93 ? 21.694 -7.071 -24.811 1.00 60.88 93 THR A C 1
ATOM 749 O O . THR A 1 93 ? 20.709 -6.615 -25.391 1.00 60.88 93 THR A O 1
ATOM 752 N N . GLU A 1 94 ? 21.587 -7.845 -23.733 1.00 64.56 94 GLU A N 1
ATOM 753 C CA . GLU A 1 94 ? 20.321 -8.017 -23.033 1.00 64.56 94 GLU A CA 1
ATOM 754 C C . GLU A 1 94 ? 19.915 -6.697 -22.374 1.00 64.56 94 GLU A C 1
ATOM 756 O O . GLU A 1 94 ? 20.543 -6.222 -21.425 1.00 64.56 94 GLU A O 1
ATOM 761 N N . PHE A 1 95 ? 18.842 -6.096 -22.879 1.00 72.50 95 PHE A N 1
ATOM 762 C CA . PHE A 1 95 ? 18.237 -4.943 -22.235 1.00 72.50 95 PHE A CA 1
ATOM 763 C C . PHE A 1 95 ? 17.775 -5.291 -20.827 1.00 72.50 95 PHE A C 1
ATOM 765 O O . PHE A 1 95 ? 17.149 -6.323 -20.585 1.00 72.50 95 PHE A O 1
ATOM 772 N N . THR A 1 96 ? 18.034 -4.371 -19.912 1.00 79.56 96 THR A N 1
ATOM 773 C CA . THR A 1 96 ? 17.597 -4.427 -18.516 1.00 79.56 96 THR A CA 1
ATOM 774 C C . THR A 1 96 ? 16.741 -3.213 -18.188 1.00 79.56 96 THR A C 1
ATOM 776 O O . THR A 1 96 ? 16.667 -2.257 -18.962 1.00 79.56 96 THR A O 1
ATOM 779 N N . GLU A 1 97 ? 16.143 -3.211 -17.003 1.00 84.00 97 GLU A N 1
ATOM 780 C CA . GLU A 1 97 ? 15.331 -2.117 -16.473 1.00 84.00 97 GLU A CA 1
ATOM 781 C C . GLU A 1 97 ? 16.086 -0.772 -16.445 1.00 84.00 97 GLU A C 1
ATOM 783 O O . GLU A 1 97 ? 15.471 0.283 -16.574 1.00 84.00 97 GLU A O 1
ATOM 788 N N . PHE A 1 98 ? 17.424 -0.791 -16.403 1.00 83.38 98 PHE A N 1
ATOM 789 C CA . PHE A 1 98 ? 18.265 0.404 -16.560 1.00 83.38 98 PHE A CA 1
ATOM 790 C C . PHE A 1 98 ? 17.961 1.197 -17.845 1.00 83.38 98 PHE A C 1
ATOM 792 O O . PHE A 1 98 ? 18.074 2.419 -17.864 1.00 83.38 98 PHE A O 1
ATOM 799 N N . HIS A 1 99 ? 17.542 0.517 -18.914 1.00 80.88 99 HIS A N 1
ATOM 800 C CA . HIS A 1 99 ? 17.324 1.116 -20.231 1.00 80.88 99 HIS A CA 1
ATOM 801 C C . HIS A 1 99 ? 15.922 1.702 -20.407 1.00 80.88 99 HIS A C 1
ATOM 803 O O . HIS A 1 99 ? 15.694 2.409 -21.384 1.00 80.88 99 HIS A O 1
ATOM 809 N N . ILE A 1 100 ? 14.992 1.464 -19.474 1.00 83.62 100 ILE A N 1
ATOM 810 C CA . ILE A 1 100 ? 13.600 1.954 -19.525 1.00 83.62 100 ILE A CA 1
ATOM 811 C C . ILE A 1 100 ? 13.482 3.428 -19.958 1.00 83.62 100 ILE A C 1
ATOM 813 O O . ILE A 1 100 ? 12.653 3.700 -20.829 1.00 83.62 100 ILE A O 1
ATOM 817 N N . PRO A 1 101 ? 14.307 4.378 -19.472 1.00 83.31 101 PRO A N 1
ATOM 818 C CA . PRO A 1 101 ? 14.192 5.790 -19.857 1.00 83.31 101 PRO A CA 1
ATOM 819 C C . PRO A 1 101 ? 14.554 6.072 -21.325 1.00 83.31 101 PRO A C 1
ATOM 821 O O . PRO A 1 101 ? 14.167 7.098 -21.884 1.00 83.31 101 PRO A O 1
ATOM 824 N N . LEU A 1 102 ? 15.311 5.177 -21.966 1.00 78.12 102 LEU A N 1
ATOM 825 C CA . LEU A 1 102 ? 15.597 5.238 -23.401 1.00 78.12 102 LEU A CA 1
ATOM 826 C C . LEU A 1 102 ? 14.433 4.678 -24.229 1.00 78.12 102 LEU A C 1
ATOM 828 O O . LEU A 1 102 ? 14.195 5.157 -25.340 1.00 78.12 102 LEU A O 1
ATOM 832 N N . LEU A 1 103 ? 13.710 3.697 -23.679 1.00 76.81 103 LEU A N 1
ATOM 833 C CA . LEU A 1 103 ? 12.597 3.002 -24.335 1.00 76.81 103 LEU A CA 1
ATOM 834 C C . LEU A 1 103 ? 11.290 3.786 -24.243 1.00 76.81 103 LEU A C 1
ATOM 836 O O . LEU A 1 103 ? 10.545 3.878 -25.218 1.00 76.81 103 LEU A O 1
ATOM 840 N N . HIS A 1 104 ? 11.025 4.383 -23.083 1.00 75.19 104 HIS A N 1
ATOM 841 C CA . HIS A 1 104 ? 9.798 5.113 -22.795 1.00 75.19 104 HIS A CA 1
ATOM 842 C C . HIS A 1 104 ? 10.095 6.604 -22.720 1.00 75.19 104 HIS A C 1
ATOM 844 O O . HIS A 1 104 ? 10.597 7.114 -21.725 1.00 75.19 104 HIS A O 1
ATOM 850 N N . THR A 1 105 ? 9.766 7.320 -23.796 1.00 69.62 105 THR A N 1
ATOM 851 C CA . THR A 1 105 ? 10.004 8.775 -23.865 1.00 69.62 105 THR A CA 1
ATOM 852 C C . THR A 1 105 ? 9.082 9.555 -22.922 1.00 69.62 105 THR A C 1
ATOM 854 O O . THR A 1 105 ? 9.433 10.650 -22.494 1.00 69.62 105 THR A O 1
ATOM 857 N N . PHE A 1 106 ? 7.919 8.990 -22.596 1.00 75.88 106 PHE A N 1
ATOM 858 C CA . PHE A 1 106 ? 6.961 9.558 -21.655 1.00 75.88 106 PHE A CA 1
ATOM 859 C C . PHE A 1 106 ? 6.840 8.613 -20.456 1.00 75.88 106 PHE A C 1
ATOM 861 O O . PHE A 1 106 ? 6.166 7.586 -20.574 1.00 75.88 106 PHE A O 1
ATOM 868 N N . PRO A 1 107 ? 7.526 8.898 -19.335 1.00 78.19 107 PRO A N 1
ATOM 869 C CA . PRO A 1 107 ? 7.391 8.089 -18.133 1.00 78.19 107 PRO A CA 1
ATOM 870 C C . PRO A 1 107 ? 5.963 8.190 -17.591 1.00 78.19 107 PRO A C 1
ATOM 872 O O . PRO A 1 107 ? 5.368 9.266 -17.573 1.00 78.19 107 PRO A O 1
ATOM 875 N N . ALA A 1 108 ? 5.425 7.058 -17.142 1.00 83.50 108 ALA A N 1
ATOM 876 C CA . ALA A 1 108 ? 4.185 7.011 -16.382 1.00 83.50 108 ALA A CA 1
ATOM 877 C C . ALA A 1 108 ? 4.511 6.895 -14.890 1.00 83.50 108 ALA A C 1
ATOM 879 O O . ALA A 1 108 ? 5.433 6.184 -14.489 1.00 83.50 108 ALA A O 1
ATOM 880 N N . SER A 1 109 ? 3.725 7.573 -14.070 1.00 86.94 109 SER A N 1
ATOM 881 C CA . SER A 1 109 ? 3.723 7.459 -12.618 1.00 86.94 109 SER A CA 1
ATOM 882 C C . SER A 1 109 ? 2.735 6.384 -12.155 1.00 86.94 109 SER A C 1
ATOM 884 O O . SER A 1 109 ? 1.857 5.937 -12.897 1.00 86.94 109 SER A O 1
ATOM 886 N N . LEU A 1 110 ? 2.796 6.022 -10.871 1.00 89.00 110 LEU A N 1
ATOM 887 C CA . LEU A 1 110 ? 1.742 5.219 -10.242 1.00 89.00 110 LEU A CA 1
ATOM 888 C C . LEU A 1 110 ? 0.369 5.914 -10.315 1.00 89.00 110 LEU A C 1
ATOM 890 O O . LEU A 1 110 ? -0.666 5.250 -10.391 1.00 89.00 110 LEU A O 1
ATOM 894 N N . PHE A 1 111 ? 0.350 7.248 -10.307 1.00 88.62 111 PHE A N 1
ATOM 895 C CA . PHE A 1 111 ? -0.873 8.039 -10.306 1.00 88.62 111 PHE A CA 1
ATOM 896 C C . PHE A 1 111 ? -1.645 7.935 -11.627 1.00 88.62 111 PHE A C 1
ATOM 898 O O . PHE A 1 111 ? -2.874 8.055 -11.606 1.00 88.62 111 PHE A O 1
ATOM 905 N N . ASP A 1 112 ? -0.983 7.620 -12.739 1.00 87.06 112 ASP A N 1
ATOM 906 C CA . ASP A 1 112 ? -1.630 7.412 -14.042 1.00 87.06 112 ASP A CA 1
ATOM 907 C C . ASP A 1 112 ? -2.522 6.162 -14.069 1.00 87.06 112 ASP A C 1
ATOM 909 O O . ASP A 1 112 ? -3.504 6.101 -14.807 1.00 87.06 112 ASP A O 1
ATOM 913 N N . TYR A 1 113 ? -2.234 5.182 -13.207 1.00 90.19 113 TYR A N 1
ATOM 914 C CA . TYR A 1 113 ? -3.012 3.945 -13.085 1.00 90.19 113 TYR A CA 1
ATOM 915 C C . TYR A 1 113 ? -4.191 4.066 -12.113 1.00 90.19 113 TYR A C 1
ATOM 917 O O . TYR A 1 113 ? -5.017 3.153 -12.016 1.00 90.19 113 TYR A O 1
ATOM 925 N N . LEU A 1 114 ? -4.290 5.175 -11.375 1.00 91.12 114 LEU A N 1
ATOM 926 C CA . LEU A 1 114 ? -5.385 5.385 -10.436 1.00 91.12 114 LEU A CA 1
ATOM 927 C C . LEU A 1 114 ? -6.671 5.818 -11.158 1.00 91.12 114 LEU A C 1
ATOM 929 O O . LEU A 1 114 ? -6.625 6.605 -12.108 1.00 91.12 114 LEU A O 1
ATOM 933 N N . PRO A 1 115 ? -7.853 5.389 -10.671 1.00 90.62 115 PRO A N 1
ATOM 934 C CA . PRO A 1 115 ? -9.129 5.893 -11.167 1.00 90.62 115 PRO A CA 1
ATOM 935 C C . PRO A 1 115 ? -9.207 7.426 -11.134 1.00 90.62 115 PRO A C 1
ATOM 937 O O . PRO A 1 115 ? -8.677 8.073 -10.233 1.00 90.62 115 PRO A O 1
ATOM 940 N N . THR A 1 116 ? -9.957 8.028 -12.062 1.00 86.06 116 THR A N 1
ATOM 941 C CA . THR A 1 116 ? -10.067 9.497 -12.195 1.00 86.06 116 THR A CA 1
ATOM 942 C C . THR A 1 116 ? -10.523 10.202 -10.912 1.00 86.06 116 THR A C 1
ATOM 944 O O . THR A 1 116 ? -10.147 11.340 -10.670 1.00 86.06 116 THR A O 1
ATOM 947 N N . LYS A 1 117 ? -11.328 9.529 -10.082 1.00 87.44 117 LYS A N 1
ATOM 948 C CA . LYS A 1 117 ? -11.863 10.053 -8.813 1.00 87.44 117 LYS A CA 1
ATOM 949 C C . LYS A 1 117 ? -11.226 9.398 -7.583 1.00 87.44 117 LYS A C 1
ATOM 951 O O . LYS A 1 117 ? -11.870 9.306 -6.540 1.00 87.44 117 LYS A O 1
ATOM 956 N N . ALA A 1 118 ? -10.013 8.867 -7.721 1.00 90.44 118 ALA A N 1
ATOM 957 C CA . ALA A 1 118 ? -9.289 8.294 -6.598 1.00 90.44 118 ALA A CA 1
ATOM 958 C C . ALA A 1 118 ? -8.966 9.378 -5.561 1.00 90.44 118 ALA A C 1
ATOM 960 O O . ALA A 1 118 ? -8.528 10.471 -5.915 1.00 90.44 118 ALA A O 1
ATOM 961 N N . MET A 1 119 ? -9.186 9.051 -4.290 1.00 88.62 119 MET A N 1
ATOM 962 C CA . MET A 1 119 ? -8.695 9.829 -3.158 1.00 88.62 119 MET A CA 1
ATOM 963 C C . MET A 1 119 ? -7.325 9.296 -2.762 1.00 88.62 119 MET A C 1
ATOM 965 O O . MET A 1 119 ? -7.135 8.081 -2.688 1.00 88.62 119 MET A O 1
ATOM 969 N N . ILE A 1 120 ? -6.394 10.204 -2.507 1.00 86.44 120 ILE A N 1
ATOM 970 C CA . ILE A 1 120 ? -5.048 9.882 -2.054 1.00 86.44 120 ILE A CA 1
ATOM 971 C C . ILE A 1 120 ? -5.013 10.073 -0.546 1.00 86.44 120 ILE A C 1
ATOM 973 O O . ILE A 1 120 ? -5.345 11.145 -0.051 1.00 86.44 120 ILE A O 1
ATOM 977 N N . ALA A 1 121 ? -4.638 9.027 0.179 1.00 87.31 121 ALA A N 1
ATOM 978 C CA . ALA A 1 121 ? -4.396 9.105 1.609 1.00 87.31 121 ALA A CA 1
ATOM 979 C C . ALA A 1 121 ? -2.896 8.948 1.854 1.00 87.31 121 ALA A C 1
ATOM 981 O O . ALA A 1 121 ? -2.304 7.966 1.405 1.00 87.31 121 ALA A O 1
ATOM 982 N N . VAL A 1 122 ? -2.295 9.917 2.535 1.00 83.62 122 VAL A N 1
ATOM 983 C CA . VAL A 1 122 ? -0.875 9.912 2.903 1.00 83.62 122 VAL A CA 1
ATOM 984 C C . VAL A 1 122 ? -0.791 9.862 4.417 1.00 83.62 122 VAL A C 1
ATOM 986 O O . VAL A 1 122 ? -1.558 10.540 5.089 1.00 83.62 122 VAL A O 1
ATOM 989 N N . ASP A 1 123 ? 0.095 9.024 4.949 1.00 83.88 123 ASP A N 1
ATOM 990 C CA . ASP A 1 123 ? 0.283 8.920 6.395 1.00 83.88 123 ASP A CA 1
ATOM 991 C C . ASP A 1 123 ? 0.963 10.187 6.924 1.00 83.88 123 ASP A C 1
ATOM 993 O O . ASP A 1 123 ? 0.298 11.051 7.472 1.00 83.88 123 ASP A O 1
ATOM 997 N N . ASP A 1 124 ? 2.248 10.377 6.642 1.00 82.62 124 ASP A N 1
ATOM 998 C CA . ASP A 1 124 ? 2.986 11.584 7.019 1.00 82.62 124 ASP A CA 1
ATOM 999 C C . ASP A 1 124 ? 3.583 12.223 5.765 1.00 82.62 124 ASP A C 1
ATOM 1001 O O . ASP A 1 124 ? 4.515 11.679 5.163 1.00 82.62 124 ASP A O 1
ATOM 1005 N N . LEU A 1 125 ? 3.019 13.355 5.334 1.00 80.19 125 LEU A N 1
ATOM 1006 C CA . LEU A 1 125 ? 3.474 14.015 4.114 1.00 80.19 125 LEU A CA 1
ATOM 1007 C C . LEU A 1 125 ? 4.875 14.610 4.294 1.00 80.19 125 LEU A C 1
ATOM 1009 O O . LEU A 1 125 ? 5.684 14.527 3.376 1.00 80.19 125 LEU A O 1
ATOM 1013 N N . SER A 1 126 ? 5.192 15.132 5.483 1.00 78.19 126 SER A N 1
ATOM 1014 C CA . SER A 1 126 ? 6.516 15.700 5.781 1.00 78.19 126 SER A CA 1
ATOM 1015 C C . SER A 1 126 ? 7.617 14.642 5.689 1.00 78.19 126 SER A C 1
ATOM 1017 O O . SER A 1 126 ? 8.697 14.904 5.161 1.00 78.19 126 SER A O 1
ATOM 1019 N N . LEU A 1 127 ? 7.345 13.432 6.186 1.00 83.44 127 LEU A N 1
ATOM 1020 C CA . LEU A 1 127 ? 8.269 12.305 6.080 1.00 83.44 127 LEU A CA 1
ATOM 1021 C C . LEU A 1 127 ? 8.474 11.876 4.623 1.00 83.44 127 LEU A C 1
ATOM 1023 O O . LEU A 1 127 ? 9.601 11.586 4.225 1.00 83.44 127 LEU A O 1
ATOM 1027 N N . VAL A 1 128 ? 7.395 11.828 3.835 1.00 85.81 128 VAL A N 1
ATOM 1028 C CA . VAL A 1 128 ? 7.476 11.497 2.406 1.00 85.81 128 VAL A CA 1
ATOM 1029 C C . VAL A 1 128 ? 8.316 12.534 1.666 1.00 85.81 128 VAL A C 1
ATOM 1031 O O . VAL A 1 128 ? 9.216 12.143 0.930 1.00 85.81 128 VAL A O 1
ATOM 1034 N N . GLU A 1 129 ? 8.077 13.826 1.896 1.00 83.12 129 GLU A N 1
ATOM 1035 C CA . GLU A 1 129 ? 8.854 14.913 1.287 1.00 83.12 129 GLU A CA 1
ATOM 1036 C C . GLU A 1 129 ? 10.342 14.801 1.619 1.00 83.12 129 GLU A C 1
ATOM 1038 O O . GLU A 1 129 ? 11.168 14.762 0.710 1.00 83.12 129 GLU A O 1
ATOM 1043 N N . GLY A 1 130 ? 10.685 14.638 2.901 1.00 84.94 130 GLY A N 1
ATOM 1044 C CA . GLY A 1 130 ? 12.080 14.471 3.312 1.00 84.94 130 GLY A CA 1
ATOM 1045 C C . GLY A 1 130 ? 12.750 13.241 2.688 1.00 84.94 130 GLY A C 1
ATOM 1046 O O . GLY A 1 130 ? 13.912 13.307 2.292 1.00 84.94 130 GLY A O 1
ATOM 1047 N N . MET A 1 131 ? 12.018 12.130 2.550 1.00 89.06 131 MET A N 1
ATOM 1048 C CA . MET A 1 131 ? 12.526 10.927 1.884 1.00 89.06 131 MET A CA 1
ATOM 1049 C C . MET A 1 131 ? 12.744 11.150 0.381 1.00 89.06 131 MET A C 1
ATOM 1051 O O . MET A 1 131 ? 13.711 10.636 -0.176 1.00 89.06 131 MET A O 1
ATOM 1055 N N . MET A 1 132 ? 11.857 11.890 -0.289 1.00 87.62 132 MET A N 1
ATOM 1056 C CA . MET A 1 132 ? 12.007 12.199 -1.714 1.00 87.62 132 MET A CA 1
ATOM 1057 C C . MET A 1 132 ? 13.220 13.095 -1.965 1.00 87.62 132 MET A C 1
ATOM 1059 O O . MET A 1 132 ? 14.010 12.783 -2.854 1.00 87.62 132 MET A O 1
ATOM 1063 N N . ASP A 1 133 ? 13.414 14.129 -1.143 1.00 87.44 133 ASP A N 1
ATOM 1064 C CA . ASP A 1 133 ? 14.587 15.005 -1.220 1.00 87.44 133 ASP A CA 1
ATOM 1065 C C . ASP A 1 133 ? 15.891 14.209 -1.027 1.00 87.44 133 ASP A C 1
ATOM 1067 O O . ASP A 1 133 ? 16.846 14.374 -1.790 1.00 87.44 133 ASP A O 1
ATOM 1071 N N . GLU A 1 134 ? 15.933 13.298 -0.046 1.00 90.44 134 GLU A N 1
ATOM 1072 C CA . GLU A 1 134 ? 17.105 12.446 0.198 1.00 90.44 134 GLU A CA 1
ATOM 1073 C C . GLU A 1 134 ? 17.400 11.519 -0.993 1.00 90.44 134 GLU A C 1
ATOM 1075 O O . GLU A 1 134 ? 18.551 11.413 -1.432 1.00 90.44 134 GLU A O 1
ATOM 1080 N N . VAL A 1 135 ? 16.370 10.861 -1.535 1.00 91.38 135 VAL A N 1
ATOM 1081 C CA . VAL A 1 135 ? 16.501 9.967 -2.697 1.00 91.38 135 VAL A CA 1
ATOM 1082 C C . VAL A 1 135 ? 16.979 10.736 -3.927 1.00 91.38 135 VAL A C 1
ATOM 1084 O O . VAL A 1 135 ? 17.861 10.253 -4.640 1.00 91.38 135 VAL A O 1
ATOM 1087 N N . GLU A 1 136 ? 16.447 11.933 -4.174 1.00 90.25 136 GLU A N 1
ATOM 1088 C CA . GLU A 1 136 ? 16.857 12.771 -5.300 1.00 90.25 136 GLU A CA 1
ATOM 1089 C C . GLU A 1 136 ? 18.305 13.260 -5.144 1.00 90.25 136 GLU A C 1
ATOM 1091 O O . GLU A 1 136 ? 19.097 13.154 -6.084 1.00 90.25 136 GLU A O 1
ATOM 1096 N N . GLU A 1 137 ? 18.705 13.705 -3.948 1.00 91.62 137 GLU A N 1
ATOM 1097 C CA . GLU A 1 137 ? 20.089 14.109 -3.676 1.00 91.62 137 GLU A CA 1
ATOM 1098 C C . GLU A 1 137 ? 21.068 12.940 -3.891 1.00 91.62 137 GLU A C 1
ATOM 1100 O O . GLU A 1 137 ? 22.140 13.108 -4.482 1.00 91.62 137 GLU A O 1
ATOM 1105 N N . GLN A 1 138 ? 20.712 11.733 -3.437 1.00 92.81 138 GLN A N 1
ATOM 1106 C CA . GLN A 1 138 ? 21.494 10.519 -3.688 1.00 92.81 138 GLN A CA 1
ATOM 1107 C C . GLN A 1 138 ? 21.571 10.189 -5.184 1.00 92.81 138 GLN A C 1
ATOM 1109 O O . GLN A 1 138 ? 22.661 9.914 -5.689 1.00 92.81 138 GLN A O 1
ATOM 1114 N N . ALA A 1 139 ? 20.453 10.259 -5.908 1.00 91.50 139 ALA A N 1
ATOM 1115 C CA . ALA A 1 139 ? 20.407 9.957 -7.335 1.00 91.50 139 ALA A CA 1
ATOM 1116 C C . ALA A 1 139 ? 21.264 10.928 -8.164 1.00 91.50 139 ALA A C 1
ATOM 1118 O O . ALA A 1 139 ? 22.019 10.491 -9.036 1.00 91.50 139 ALA A O 1
ATOM 1119 N N . VAL A 1 140 ? 21.213 12.231 -7.862 1.00 92.69 140 VAL A N 1
ATOM 1120 C CA . VAL A 1 140 ? 22.049 13.250 -8.518 1.00 92.69 140 VAL A CA 1
ATOM 1121 C C . VAL A 1 140 ? 23.532 13.019 -8.225 1.00 92.69 140 VAL A C 1
ATOM 1123 O O . VAL A 1 140 ? 24.350 13.102 -9.145 1.00 92.69 140 VAL A O 1
ATOM 1126 N N . ARG A 1 141 ? 23.892 12.690 -6.976 1.00 93.44 141 ARG A N 1
ATOM 1127 C CA . ARG A 1 141 ? 25.279 12.355 -6.606 1.00 93.44 141 ARG A CA 1
ATOM 1128 C C . ARG A 1 141 ? 25.800 11.154 -7.391 1.00 93.44 141 ARG A C 1
ATOM 1130 O O . ARG A 1 141 ? 26.785 11.300 -8.110 1.00 93.44 141 ARG A O 1
ATOM 1137 N N . TYR A 1 142 ? 25.101 10.019 -7.336 1.00 92.56 142 TYR A N 1
ATOM 1138 C CA . TYR A 1 142 ? 25.504 8.806 -8.056 1.00 92.56 142 TYR A CA 1
ATOM 1139 C C . TYR A 1 142 ? 25.589 9.015 -9.566 1.00 92.56 142 TYR A C 1
ATOM 1141 O O . TYR A 1 142 ? 26.487 8.489 -10.225 1.00 92.56 142 TYR A O 1
ATOM 1149 N N . ARG A 1 143 ? 24.672 9.808 -10.127 1.00 91.00 143 ARG A N 1
ATOM 1150 C CA . ARG A 1 143 ? 24.702 10.176 -11.540 1.00 91.00 143 ARG A CA 1
ATOM 1151 C C . ARG A 1 143 ? 25.974 10.946 -11.891 1.00 91.00 143 ARG A C 1
ATOM 1153 O O . ARG A 1 143 ? 26.614 10.607 -12.882 1.00 91.00 143 ARG A O 1
ATOM 1160 N N . ASN A 1 144 ? 26.324 11.971 -11.116 1.00 91.75 144 ASN A N 1
ATOM 1161 C CA . ASN A 1 144 ? 27.513 12.784 -11.378 1.00 91.75 144 ASN A CA 1
ATOM 1162 C C . ASN A 1 144 ? 28.794 11.950 -11.267 1.00 91.75 144 ASN A C 1
ATOM 1164 O O . ASN A 1 144 ? 29.618 12.009 -12.173 1.00 91.75 144 ASN A O 1
ATOM 1168 N N . GLU A 1 145 ? 28.907 11.112 -10.233 1.00 91.75 145 GLU A N 1
ATOM 1169 C CA . GLU A 1 145 ? 30.023 10.168 -10.074 1.00 91.75 145 GLU A CA 1
ATOM 1170 C C . GLU A 1 145 ? 30.134 9.228 -11.285 1.00 91.75 145 GLU A C 1
ATOM 1172 O O . GLU A 1 145 ? 31.197 9.104 -11.886 1.00 91.75 145 GLU A O 1
ATOM 1177 N N . SER A 1 146 ? 29.016 8.649 -11.735 1.00 86.31 146 SER A N 1
ATOM 1178 C CA . SER A 1 146 ? 28.997 7.754 -12.902 1.00 86.31 146 SER A CA 1
ATOM 1179 C C . SER A 1 146 ? 29.382 8.469 -14.208 1.00 86.31 146 SER A C 1
ATOM 1181 O O . SER A 1 146 ? 29.996 7.876 -15.097 1.00 86.31 146 SER A O 1
ATOM 1183 N N . ILE A 1 147 ? 29.029 9.752 -14.347 1.00 86.75 147 ILE A N 1
ATOM 1184 C CA . ILE A 1 147 ? 29.437 10.575 -15.495 1.00 86.75 147 ILE A CA 1
ATOM 1185 C C . ILE A 1 147 ? 30.943 10.851 -15.453 1.00 86.75 147 ILE A C 1
ATOM 1187 O O . ILE A 1 147 ? 31.607 10.736 -16.485 1.00 86.75 147 ILE A O 1
ATOM 1191 N N . GLU A 1 148 ? 31.483 11.184 -14.279 1.00 86.25 148 GLU A N 1
ATOM 1192 C CA . GLU A 1 148 ? 32.914 11.431 -14.071 1.00 86.25 148 GLU A CA 1
ATOM 1193 C C . GLU A 1 148 ? 33.761 10.173 -14.313 1.00 86.25 148 GLU A C 1
ATOM 1195 O O . GLU A 1 148 ? 34.825 10.254 -14.931 1.00 86.25 148 GLU A O 1
ATOM 1200 N N . GLU A 1 149 ? 33.266 9.006 -13.897 1.00 86.50 149 GLU A N 1
ATOM 1201 C CA . GLU A 1 149 ? 33.887 7.697 -14.136 1.00 86.50 149 GLU A CA 1
ATOM 1202 C C . GLU A 1 149 ? 33.735 7.203 -15.586 1.00 86.50 149 GLU A C 1
ATOM 1204 O O . GLU A 1 149 ? 34.356 6.212 -15.975 1.00 86.50 149 GLU A O 1
ATOM 1209 N N . GLY A 1 150 ? 32.921 7.878 -16.404 1.00 78.62 150 GLY A N 1
ATOM 1210 C CA . GLY A 1 150 ? 32.667 7.506 -17.797 1.00 78.62 150 GLY A CA 1
ATOM 1211 C C . GLY A 1 150 ? 31.754 6.288 -17.972 1.00 78.62 150 GLY A C 1
ATOM 1212 O O . GLY A 1 150 ? 31.632 5.777 -19.085 1.00 78.62 150 GLY A O 1
ATOM 1213 N N . THR A 1 151 ? 31.091 5.831 -16.908 1.00 81.19 151 THR A N 1
ATOM 1214 C CA . THR A 1 151 ? 30.114 4.733 -16.954 1.00 81.19 151 THR A CA 1
ATOM 1215 C C . THR A 1 151 ? 28.731 5.222 -17.393 1.00 81.19 151 THR A C 1
ATOM 1217 O O . THR A 1 151 ? 27.967 4.457 -17.982 1.00 81.19 151 THR A O 1
ATOM 1220 N N . LEU A 1 152 ? 28.421 6.512 -17.206 1.00 82.69 152 LEU A N 1
ATOM 1221 C CA . LEU A 1 152 ? 27.161 7.137 -17.611 1.00 82.69 152 LEU A CA 1
ATOM 1222 C C . LEU A 1 152 ? 27.366 8.323 -18.572 1.00 82.69 152 LEU A C 1
ATOM 1224 O O . LEU A 1 152 ? 28.151 9.231 -18.316 1.00 82.69 152 LEU A O 1
ATOM 1228 N N . ALA A 1 153 ? 26.622 8.370 -19.675 1.00 82.44 153 ALA A N 1
ATOM 1229 C CA . ALA A 1 153 ? 26.619 9.508 -20.579 1.00 82.44 153 ALA A CA 1
ATOM 1230 C C . ALA A 1 153 ? 25.884 10.682 -19.922 1.00 82.44 153 ALA A C 1
ATOM 1232 O O . ALA A 1 153 ? 24.782 10.521 -19.394 1.00 82.44 153 ALA A O 1
ATOM 1233 N N . ALA A 1 154 ? 26.441 11.891 -20.019 1.00 81.44 154 ALA A N 1
ATOM 1234 C CA . ALA A 1 154 ? 25.838 13.082 -19.416 1.00 81.44 154 ALA A CA 1
ATOM 1235 C C . ALA A 1 154 ? 24.399 13.353 -19.900 1.00 81.44 154 ALA A C 1
ATOM 1237 O O . ALA A 1 154 ? 23.586 13.875 -19.136 1.00 81.44 154 ALA A O 1
ATOM 1238 N N . GLY A 1 155 ? 24.073 12.971 -21.142 1.00 82.81 155 GLY A N 1
ATOM 1239 C CA . GLY A 1 155 ? 22.732 13.082 -21.715 1.00 82.81 155 GLY A CA 1
ATOM 1240 C C . GLY A 1 155 ? 21.765 11.944 -21.365 1.00 82.81 155 GLY A C 1
ATOM 1241 O O . GLY A 1 155 ? 20.602 12.033 -21.738 1.00 82.81 155 GLY A O 1
ATOM 1242 N N . PHE A 1 156 ? 22.193 10.885 -20.667 1.00 84.62 156 PHE A N 1
ATOM 1243 C CA . PHE A 1 156 ? 21.326 9.739 -20.353 1.00 84.62 156 PHE A CA 1
ATOM 1244 C C . PHE A 1 156 ? 20.043 10.189 -19.624 1.00 84.62 156 PHE A C 1
ATOM 1246 O O . PHE A 1 156 ? 20.176 10.920 -18.643 1.00 84.62 156 PHE A O 1
ATOM 1253 N N . PRO A 1 157 ? 18.818 9.812 -20.035 1.00 85.88 157 PRO A N 1
ATOM 1254 C CA . PRO A 1 157 ? 17.605 10.353 -19.420 1.00 85.88 157 PRO A CA 1
ATOM 1255 C C . PRO A 1 157 ? 17.488 10.000 -17.931 1.00 85.88 157 PRO A C 1
ATOM 1257 O O . PRO A 1 157 ? 18.040 9.004 -17.464 1.00 85.88 157 PRO A O 1
ATOM 1260 N N . VAL A 1 158 ? 16.782 10.832 -17.169 1.00 87.88 158 VAL A N 1
ATOM 1261 C CA . VAL A 1 158 ? 16.577 10.605 -15.733 1.00 87.88 158 VAL A CA 1
ATOM 1262 C C . VAL A 1 158 ? 15.571 9.456 -15.546 1.00 87.88 158 VAL A C 1
ATOM 1264 O O . VAL A 1 158 ? 14.501 9.503 -16.152 1.00 87.88 158 VAL A O 1
ATOM 1267 N N . PRO A 1 159 ? 15.885 8.412 -14.750 1.00 87.50 159 PRO A N 1
ATOM 1268 C CA . PRO A 1 159 ? 15.039 7.224 -14.618 1.00 87.50 159 PRO A CA 1
ATOM 1269 C C . PRO A 1 159 ? 13.910 7.356 -13.586 1.00 87.50 159 PRO A C 1
ATOM 1271 O O . PRO A 1 159 ? 13.311 6.354 -13.205 1.00 87.50 159 PRO A O 1
ATOM 1274 N N . TYR A 1 160 ? 13.639 8.563 -13.098 1.00 88.00 160 TYR A N 1
ATOM 1275 C CA . TYR A 1 160 ? 12.628 8.834 -12.083 1.00 88.00 160 TYR A CA 1
ATOM 1276 C C . TYR A 1 160 ? 11.907 10.147 -12.384 1.00 88.00 160 TYR A C 1
ATOM 1278 O O . TYR A 1 160 ? 12.432 11.002 -13.096 1.00 88.00 160 TYR A O 1
ATOM 1286 N N . LEU A 1 161 ? 10.704 10.285 -11.827 1.00 88.06 161 LEU A N 1
ATOM 1287 C CA . LEU A 1 161 ? 9.973 11.547 -11.789 1.00 88.06 161 LEU A CA 1
ATOM 1288 C C . LEU A 1 161 ? 10.390 12.324 -10.544 1.00 88.06 161 LEU A C 1
ATOM 1290 O O . LEU A 1 161 ? 10.468 11.755 -9.454 1.00 88.06 161 LEU A O 1
ATOM 1294 N N . THR A 1 162 ? 10.639 13.614 -10.708 1.00 88.00 162 THR A N 1
ATOM 1295 C CA . THR A 1 162 ? 10.894 14.535 -9.598 1.00 88.00 162 THR A CA 1
ATOM 1296 C C . THR A 1 162 ? 9.650 14.690 -8.724 1.00 88.00 162 THR A C 1
ATOM 1298 O O . THR A 1 162 ? 8.520 14.431 -9.153 1.00 88.00 162 THR A O 1
ATOM 1301 N N . TRP A 1 163 ? 9.832 15.181 -7.495 1.00 85.75 163 TRP A N 1
ATOM 1302 C CA . TRP A 1 163 ? 8.703 15.449 -6.600 1.00 85.75 163 TRP A CA 1
ATOM 1303 C C . TRP A 1 163 ? 7.685 16.428 -7.203 1.00 85.75 163 TRP A C 1
ATOM 1305 O O . TRP A 1 163 ? 6.478 16.257 -7.037 1.00 85.75 163 TRP A O 1
ATOM 1315 N N . SER A 1 164 ? 8.165 17.413 -7.968 1.00 85.00 164 SER A N 1
ATOM 1316 C CA . SER A 1 164 ? 7.307 18.383 -8.659 1.00 85.00 164 SER A CA 1
ATOM 1317 C C . SER A 1 164 ? 6.477 17.730 -9.766 1.00 85.00 164 SER A C 1
ATOM 1319 O O . SER A 1 164 ? 5.274 17.954 -9.834 1.00 85.00 164 SER A O 1
ATOM 1321 N N . GLU A 1 165 ? 7.079 16.864 -10.587 1.00 87.81 165 GLU A N 1
ATOM 1322 C CA . GLU A 1 165 ? 6.354 16.140 -11.643 1.00 87.81 165 GLU A CA 1
ATOM 1323 C C . GLU A 1 165 ? 5.311 15.173 -11.062 1.00 87.81 165 GLU A C 1
ATOM 1325 O O . GLU A 1 165 ? 4.204 15.049 -11.589 1.00 87.81 165 GLU A O 1
ATOM 1330 N N . LEU A 1 166 ? 5.634 14.512 -9.945 1.00 86.69 166 LEU A N 1
ATOM 1331 C CA . LEU A 1 166 ? 4.683 13.668 -9.221 1.00 86.69 166 LEU A CA 1
ATOM 1332 C C . LEU A 1 166 ? 3.513 14.484 -8.661 1.00 86.69 166 LEU A C 1
ATOM 1334 O O . LEU A 1 166 ? 2.363 14.067 -8.810 1.00 86.69 166 LEU A O 1
ATOM 1338 N N . ALA A 1 167 ? 3.780 15.649 -8.070 1.00 82.12 167 ALA A N 1
ATOM 1339 C CA . ALA A 1 167 ? 2.740 16.554 -7.590 1.00 82.12 167 ALA A CA 1
ATOM 1340 C C . ALA A 1 167 ? 1.835 17.044 -8.732 1.00 82.12 167 ALA A C 1
ATOM 1342 O O . ALA A 1 167 ? 0.611 17.003 -8.609 1.00 82.12 167 ALA A O 1
ATOM 1343 N 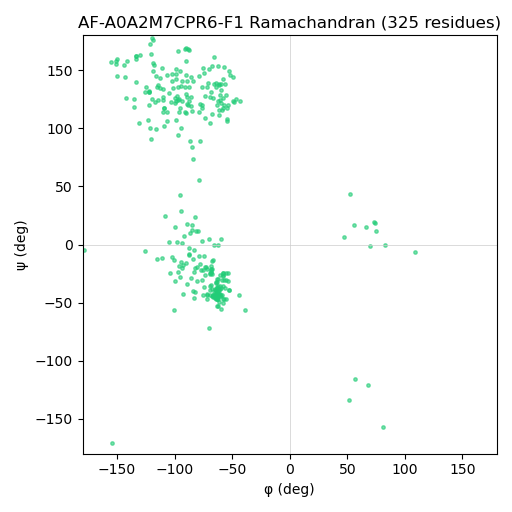N . ASP A 1 168 ? 2.416 17.416 -9.874 1.00 84.06 168 ASP A N 1
ATOM 1344 C CA . ASP A 1 168 ? 1.660 17.834 -11.057 1.00 84.06 168 ASP A CA 1
ATOM 1345 C C . ASP A 1 168 ? 0.755 16.703 -11.581 1.00 84.06 168 ASP A C 1
ATOM 1347 O O . ASP A 1 168 ? -0.399 16.937 -11.949 1.00 84.06 168 ASP A O 1
ATOM 1351 N N . SER A 1 169 ? 1.237 15.453 -11.561 1.00 85.00 169 SER A N 1
ATOM 1352 C CA . SER A 1 169 ? 0.473 14.282 -12.025 1.00 85.00 169 SER A CA 1
ATOM 1353 C C . SER A 1 169 ? -0.727 13.917 -11.137 1.00 85.00 169 SER A C 1
ATOM 1355 O O . SER A 1 169 ? -1.652 13.227 -11.577 1.00 85.00 169 SER A O 1
ATOM 1357 N N . LEU A 1 170 ? -0.759 14.395 -9.891 1.00 80.19 170 LEU A N 1
ATOM 1358 C CA . LEU A 1 170 ? -1.902 14.202 -9.000 1.00 80.19 170 LEU A CA 1
ATOM 1359 C C . LEU A 1 170 ? -3.102 15.069 -9.374 1.00 80.19 170 LEU A C 1
ATOM 1361 O O . LEU A 1 170 ? -4.241 14.675 -9.094 1.00 80.19 170 LEU A O 1
ATOM 1365 N N . GLY A 1 171 ? -2.856 16.203 -10.035 1.00 78.75 171 GLY A N 1
ATO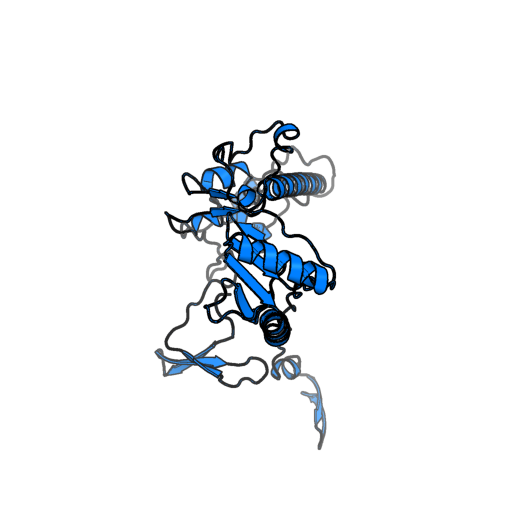M 1366 C CA . GLY A 1 171 ? -3.884 17.152 -10.448 1.00 78.75 171 GLY A CA 1
ATOM 1367 C C . GLY A 1 171 ? -4.805 17.554 -9.291 1.00 78.75 171 GLY A C 1
ATOM 1368 O O . GLY A 1 171 ? -4.357 17.826 -8.183 1.00 78.75 171 GLY A O 1
ATOM 1369 N N . ASP A 1 172 ? -6.117 17.541 -9.543 1.00 78.12 172 ASP A N 1
ATOM 1370 C CA . ASP A 1 172 ? -7.148 17.965 -8.579 1.00 78.12 172 ASP A CA 1
ATOM 1371 C C . ASP A 1 172 ? -7.659 16.830 -7.665 1.00 78.12 172 ASP A C 1
ATOM 1373 O O . ASP A 1 172 ? -8.758 16.915 -7.100 1.00 78.12 172 ASP A O 1
ATOM 1377 N N . ARG A 1 173 ? -6.934 15.708 -7.553 1.00 81.88 173 ARG A N 1
ATOM 1378 C CA . ARG A 1 173 ? -7.392 14.580 -6.727 1.00 81.88 173 ARG A CA 1
ATOM 1379 C C . ARG A 1 173 ? -7.414 14.964 -5.242 1.00 81.88 173 ARG A C 1
ATOM 1381 O O . ARG A 1 173 ? -6.476 15.593 -4.759 1.00 81.88 173 ARG A O 1
ATOM 1388 N N . PRO A 1 174 ? -8.452 14.561 -4.484 1.00 81.50 174 PRO A N 1
ATOM 1389 C CA . PRO A 1 174 ? -8.515 14.871 -3.065 1.00 81.50 174 PRO A CA 1
ATOM 1390 C C . PRO A 1 174 ? -7.406 14.131 -2.313 1.00 81.50 174 PRO A C 1
ATOM 1392 O O . PRO A 1 174 ? -7.298 12.906 -2.408 1.00 81.50 174 PRO A O 1
ATOM 1395 N N . LEU A 1 175 ? -6.618 14.890 -1.555 1.00 80.75 175 LEU A N 1
ATOM 1396 C CA . LEU A 1 175 ? -5.558 14.408 -0.679 1.00 80.75 175 LEU A CA 1
ATOM 1397 C C . LEU A 1 175 ? -6.019 14.491 0.779 1.00 80.75 175 LEU A C 1
ATOM 1399 O O . LEU A 1 175 ? -6.508 15.533 1.216 1.00 80.75 175 LEU A O 1
ATOM 1403 N N . VAL A 1 176 ? -5.852 13.406 1.529 1.00 82.88 176 VAL A N 1
ATOM 1404 C CA . VAL A 1 176 ? -6.112 13.341 2.970 1.00 82.88 176 VAL A CA 1
ATOM 1405 C C . VAL A 1 176 ? -4.832 12.917 3.674 1.00 82.88 176 VAL A C 1
ATOM 1407 O O . VAL A 1 176 ? -4.323 11.825 3.431 1.00 82.88 176 VAL A O 1
ATOM 1410 N N . GLU A 1 177 ? -4.330 13.765 4.563 1.00 79.75 177 GLU A N 1
ATOM 1411 C CA . GLU A 1 177 ? -3.240 13.408 5.467 1.00 79.75 177 GLU A CA 1
ATOM 1412 C C . GLU A 1 177 ? -3.811 12.727 6.720 1.00 79.75 177 GLU A C 1
ATOM 1414 O O . GLU A 1 177 ? -4.762 13.222 7.336 1.00 79.75 177 GLU A O 1
ATOM 1419 N N . LEU A 1 178 ? -3.289 11.545 7.048 1.00 83.44 178 LEU A N 1
ATOM 1420 C CA . LEU A 1 178 ? -3.751 10.715 8.164 1.00 83.44 178 LEU A CA 1
ATOM 1421 C C . LEU A 1 178 ? -2.932 10.945 9.434 1.00 83.44 178 LEU A C 1
ATOM 1423 O O . LEU A 1 178 ? -3.441 10.741 10.537 1.00 83.44 178 LEU A O 1
ATOM 1427 N N . GLY A 1 179 ? -1.675 11.336 9.271 1.00 76.88 179 GLY A N 1
ATOM 1428 C CA . GLY A 1 179 ? -0.716 11.606 10.321 1.00 76.88 179 GLY A CA 1
ATOM 1429 C C . GLY A 1 179 ? -0.733 13.065 10.746 1.00 76.88 179 GLY A C 1
ATOM 1430 O O . GLY A 1 179 ? -1.353 13.938 10.139 1.00 76.88 179 GLY A O 1
ATOM 1431 N N . ARG A 1 180 ? -0.058 13.325 11.862 1.00 70.75 180 ARG A N 1
ATOM 1432 C CA . ARG A 1 180 ? 0.107 14.677 12.391 1.00 70.75 180 ARG A CA 1
ATOM 1433 C C . ARG A 1 180 ? 1.285 15.312 11.670 1.00 70.75 180 ARG A C 1
ATOM 1435 O O . ARG A 1 180 ? 2.368 15.395 12.249 1.00 70.75 180 ARG A O 1
ATOM 1442 N N . GLY A 1 181 ? 1.069 15.672 10.404 1.00 59.59 181 GLY A N 1
ATOM 1443 C CA . GLY A 1 181 ? 2.049 16.361 9.576 1.00 59.59 181 GLY A CA 1
ATOM 1444 C C . GLY A 1 181 ? 2.713 17.464 10.386 1.00 59.59 181 GLY A C 1
ATOM 1445 O O . GLY A 1 181 ? 2.046 18.283 11.027 1.00 59.59 181 GLY A O 1
ATOM 1446 N N . SER A 1 182 ? 4.039 17.426 10.477 1.00 53.28 182 SER A N 1
ATOM 1447 C CA . SER A 1 182 ? 4.746 18.388 11.306 1.00 53.28 182 SER A CA 1
ATOM 1448 C C . SER A 1 182 ? 4.636 19.773 10.667 1.00 53.28 182 SER A C 1
ATOM 1450 O O . SER A 1 182 ? 5.382 20.118 9.758 1.00 53.28 182 SER A O 1
ATOM 1452 N N . ASP A 1 183 ? 3.782 20.624 11.231 1.00 51.47 183 ASP A N 1
ATOM 1453 C CA . ASP A 1 183 ? 3.690 22.068 10.946 1.00 51.47 183 ASP A CA 1
ATOM 1454 C C . ASP A 1 183 ? 5.025 22.820 11.243 1.00 51.47 183 ASP A C 1
ATOM 1456 O O . ASP A 1 183 ? 5.110 24.046 11.190 1.00 51.47 183 ASP A O 1
ATOM 1460 N N . GLN A 1 184 ? 6.096 22.092 11.604 1.00 42.09 184 GLN A N 1
ATOM 1461 C CA . GLN A 1 184 ? 7.424 22.602 11.950 1.00 42.09 184 GLN A CA 1
ATOM 1462 C C . GLN A 1 184 ? 8.483 22.411 10.852 1.00 42.09 184 GLN A C 1
ATOM 1464 O O . GLN A 1 184 ? 9.430 23.199 10.825 1.00 42.09 184 GLN A O 1
ATOM 1469 N N . LEU A 1 185 ? 8.363 21.438 9.934 1.00 42.38 185 LEU A N 1
ATOM 1470 C CA . LEU A 1 185 ? 9.381 21.255 8.880 1.00 42.38 185 LEU A CA 1
ATOM 1471 C C . LEU A 1 185 ? 9.228 22.229 7.705 1.00 42.38 185 LEU A C 1
ATOM 1473 O O . LEU A 1 185 ? 10.214 22.533 7.033 1.00 42.38 185 LEU A O 1
ATOM 1477 N N . SER A 1 186 ? 8.047 22.828 7.527 1.00 42.97 186 SER A N 1
ATOM 1478 C CA . SER A 1 186 ? 7.814 23.894 6.541 1.00 42.97 186 SER A CA 1
ATOM 1479 C C . SER A 1 186 ? 8.584 25.194 6.826 1.00 42.97 186 SER A C 1
ATOM 1481 O O . SER A 1 186 ? 8.433 26.170 6.096 1.00 42.97 186 SER A O 1
ATOM 1483 N N . VAL A 1 187 ? 9.371 25.246 7.908 1.00 40.91 187 VAL A N 1
ATOM 1484 C CA . VAL A 1 187 ? 10.272 26.366 8.232 1.00 40.91 187 VAL A CA 1
ATOM 1485 C C . VAL A 1 187 ? 11.711 26.096 7.765 1.00 40.91 187 VAL A C 1
ATOM 1487 O O . VAL A 1 187 ? 12.487 27.038 7.639 1.00 40.91 187 VAL A O 1
ATOM 1490 N N . ILE A 1 188 ? 12.079 24.835 7.505 1.00 44.50 188 ILE A N 1
ATOM 1491 C CA . ILE A 1 188 ? 13.461 24.443 7.172 1.00 44.50 188 ILE A CA 1
ATOM 1492 C C . ILE A 1 188 ? 13.644 24.266 5.659 1.00 44.50 188 ILE A C 1
ATOM 1494 O O . ILE A 1 188 ? 14.718 24.565 5.142 1.00 44.50 188 ILE A O 1
ATOM 1498 N N . SER A 1 189 ? 12.601 23.847 4.938 1.00 44.66 189 SER A N 1
ATOM 1499 C CA . SER A 1 189 ? 12.622 23.833 3.474 1.00 44.66 189 SER A CA 1
ATOM 1500 C C . SER A 1 189 ? 12.218 25.208 2.930 1.00 44.66 189 SER A C 1
ATOM 1502 O O . SER A 1 189 ? 11.092 25.661 3.133 1.00 44.66 189 SER A O 1
ATOM 1504 N N . GLU A 1 190 ? 13.142 25.901 2.253 1.00 44.09 190 GLU A N 1
ATOM 1505 C CA . GLU A 1 190 ? 12.852 27.153 1.526 1.00 44.09 190 GLU A CA 1
ATOM 1506 C C . GLU A 1 190 ? 11.918 26.923 0.321 1.00 44.09 190 GLU A C 1
ATOM 1508 O O . GLU A 1 190 ? 11.354 27.875 -0.228 1.00 44.09 190 GLU A O 1
ATOM 1513 N N . SER A 1 191 ? 11.722 25.662 -0.070 1.00 47.69 191 SER A N 1
ATOM 1514 C CA . SER A 1 191 ? 10.846 25.265 -1.161 1.00 47.69 191 SER A CA 1
ATOM 1515 C C . SER A 1 191 ? 9.423 25.047 -0.637 1.00 47.69 191 SER A C 1
ATOM 1517 O O . SER A 1 191 ? 9.208 24.204 0.235 1.00 47.69 191 SER A O 1
ATOM 1519 N N . PRO A 1 192 ? 8.413 25.781 -1.138 1.00 52.47 192 PRO A N 1
ATOM 1520 C CA . PRO A 1 192 ? 7.029 25.474 -0.813 1.00 52.47 192 PRO A CA 1
ATOM 1521 C C . PRO A 1 192 ? 6.707 24.055 -1.286 1.00 52.47 192 PRO A C 1
ATOM 1523 O O . PRO A 1 192 ? 6.932 23.739 -2.452 1.00 52.47 192 PRO A O 1
ATOM 1526 N N . SER A 1 193 ? 6.157 23.230 -0.388 1.00 58.25 193 SER A N 1
ATOM 1527 C CA . SER A 1 193 ? 5.602 21.922 -0.747 1.00 58.25 193 SER A CA 1
ATOM 1528 C C . SER A 1 193 ? 4.713 22.072 -1.992 1.00 58.25 193 SER A C 1
ATOM 1530 O O . SER A 1 193 ? 3.798 22.909 -1.978 1.00 58.25 193 SER A O 1
ATOM 1532 N N . PRO A 1 194 ? 4.959 21.308 -3.073 1.00 56.56 194 PRO A N 1
ATOM 1533 C CA . PRO A 1 194 ? 4.131 21.358 -4.274 1.00 56.56 194 PRO A CA 1
ATOM 1534 C C . PRO A 1 194 ? 2.717 20.804 -4.024 1.00 56.56 194 PRO A C 1
ATOM 1536 O O . PRO A 1 194 ? 1.788 21.121 -4.758 1.00 56.56 194 PRO A O 1
ATOM 1539 N N . PHE A 1 195 ? 2.513 20.106 -2.905 1.00 60.34 195 PHE A N 1
ATOM 1540 C CA . PHE A 1 195 ? 1.213 19.694 -2.366 1.00 60.34 195 PHE A CA 1
ATOM 1541 C C . PHE A 1 195 ? 0.560 20.792 -1.499 1.00 60.34 195 PHE A C 1
ATOM 1543 O O . PHE A 1 195 ? -0.329 20.532 -0.687 1.00 60.34 195 PHE A O 1
ATOM 1550 N N . GLY A 1 196 ? 1.047 22.029 -1.636 1.00 50.22 196 GLY A N 1
ATOM 1551 C CA . GLY A 1 196 ? 1.009 23.067 -0.618 1.00 50.22 196 GLY A CA 1
ATOM 1552 C C . GLY A 1 196 ? -0.342 23.366 0.029 1.00 50.22 196 GLY A C 1
ATOM 1553 O O . GLY A 1 196 ? -1.377 23.386 -0.621 1.00 50.22 196 GLY A O 1
ATOM 1554 N N . ARG A 1 197 ? -0.281 23.725 1.323 1.00 46.72 197 ARG A N 1
ATOM 1555 C CA . ARG A 1 197 ? -1.193 24.585 2.123 1.00 46.72 197 ARG A CA 1
ATOM 1556 C C . ARG A 1 197 ? -2.721 24.366 2.043 1.00 46.72 197 ARG A C 1
ATOM 1558 O O . ARG A 1 197 ? -3.456 25.149 2.649 1.00 46.72 197 ARG A O 1
ATOM 1565 N N . GLY A 1 198 ? -3.206 23.333 1.355 1.00 41.66 198 GLY A N 1
ATOM 1566 C CA . GLY A 1 198 ? -4.628 23.038 1.144 1.00 41.66 198 GLY A CA 1
ATOM 1567 C C . GLY A 1 198 ? -5.332 22.395 2.340 1.00 41.66 198 GLY A C 1
ATOM 1568 O O . GLY A 1 198 ? -6.554 22.466 2.435 1.00 41.66 198 GLY A O 1
ATOM 1569 N N . ALA A 1 199 ? -4.582 21.855 3.301 1.00 45.25 199 ALA A N 1
ATOM 1570 C CA . ALA A 1 199 ? -5.115 21.288 4.537 1.00 45.25 199 ALA A CA 1
ATOM 1571 C C . ALA A 1 199 ? -5.102 22.300 5.702 1.00 45.25 199 ALA A C 1
ATOM 1573 O O . ALA A 1 199 ? -4.755 21.965 6.823 1.00 45.25 199 ALA A O 1
ATOM 1574 N N . ARG A 1 200 ? -5.487 23.567 5.472 1.00 42.06 200 ARG A N 1
ATOM 1575 C CA . ARG A 1 200 ? -5.786 24.517 6.570 1.00 42.06 200 ARG A CA 1
ATOM 1576 C C . ARG A 1 200 ? -7.180 24.267 7.163 1.00 42.06 200 ARG A C 1
ATOM 1578 O O . ARG A 1 200 ? -8.031 25.154 7.194 1.00 42.06 200 ARG A O 1
ATOM 1585 N N . GLY A 1 201 ? -7.406 23.042 7.607 1.00 48.53 201 GLY A N 1
ATOM 1586 C CA . GLY A 1 201 ? -8.466 22.648 8.527 1.00 48.53 201 GLY A CA 1
ATOM 1587 C C . GLY A 1 201 ? -7.838 21.756 9.590 1.00 48.53 201 GLY A C 1
ATOM 1588 O O . GLY A 1 201 ? -6.735 21.272 9.364 1.00 48.53 201 GLY A O 1
ATOM 1589 N N . GLU A 1 202 ? -8.506 21.559 10.727 1.00 54.00 202 GLU A N 1
ATOM 1590 C CA . GLU A 1 202 ? -8.055 20.563 11.706 1.00 54.00 202 GLU A CA 1
ATOM 1591 C C . GLU A 1 202 ? -7.930 19.209 10.982 1.00 54.00 202 GLU A C 1
ATOM 1593 O O . GLU A 1 202 ? -8.938 18.625 10.561 1.00 54.00 202 GLU A O 1
ATOM 1598 N N . GLY A 1 203 ? -6.695 18.775 10.731 1.00 67.12 203 GLY A N 1
ATOM 1599 C CA . GLY A 1 203 ? -6.370 17.557 10.011 1.00 67.12 203 GLY A CA 1
ATOM 1600 C C . GLY A 1 203 ? -7.022 16.363 10.694 1.00 67.12 203 GLY A C 1
ATOM 1601 O O . GLY A 1 203 ? -7.278 16.370 11.901 1.00 67.12 203 GLY A O 1
ATOM 1602 N N . LEU A 1 204 ? -7.307 15.305 9.932 1.00 77.88 204 LEU A N 1
ATOM 1603 C CA . LEU A 1 204 ? -7.964 14.114 10.476 1.00 77.88 204 LEU A CA 1
ATOM 1604 C C . LEU A 1 204 ? -7.219 13.588 11.718 1.00 77.88 204 LEU A C 1
ATOM 1606 O O . LEU A 1 204 ? -7.852 13.232 12.708 1.00 77.88 204 LEU A O 1
ATOM 1610 N N . ALA A 1 205 ? -5.887 13.633 11.695 1.00 80.38 205 ALA A N 1
ATOM 1611 C CA . ALA A 1 205 ? -5.005 13.208 12.777 1.00 80.38 205 ALA A CA 1
ATOM 1612 C C . ALA A 1 205 ? -5.148 14.002 14.088 1.00 80.38 205 ALA A C 1
ATOM 1614 O O . ALA A 1 205 ? -4.886 13.470 15.171 1.00 80.38 205 ALA A O 1
ATOM 1615 N N . GLU A 1 206 ? -5.536 15.275 14.011 1.00 80.12 206 GLU A N 1
ATOM 1616 C CA . GLU A 1 206 ? -5.705 16.158 15.174 1.00 80.12 206 GLU A CA 1
ATOM 1617 C C . GLU A 1 206 ? -7.004 15.865 15.923 1.00 80.12 206 GLU A C 1
ATOM 1619 O O . GLU A 1 206 ? -7.105 16.128 17.121 1.00 80.12 206 GLU A O 1
ATOM 1624 N N . GLN A 1 207 ? -7.969 15.243 15.242 1.00 86.19 207 GLN A N 1
ATOM 1625 C CA . GLN A 1 207 ? -9.204 14.768 15.861 1.00 86.19 207 GLN A CA 1
ATOM 1626 C C . GLN A 1 207 ? -8.967 13.522 16.728 1.00 86.19 207 GLN A C 1
ATOM 1628 O O . GLN A 1 207 ? -9.778 13.222 17.609 1.00 86.19 207 GLN A O 1
ATOM 1633 N N . PHE A 1 208 ? -7.855 12.809 16.509 1.00 89.12 208 PHE A N 1
ATOM 1634 C CA . PHE A 1 208 ? -7.473 11.657 17.316 1.00 89.12 208 PHE A CA 1
ATOM 1635 C C . PHE A 1 208 ? -6.659 12.081 18.542 1.00 89.12 208 PHE A C 1
ATOM 1637 O O . PHE A 1 208 ? -5.602 12.696 18.427 1.00 89.12 208 PHE A O 1
ATOM 1644 N N . GLY A 1 209 ? -7.122 11.706 19.730 1.00 88.81 209 GLY A N 1
ATOM 1645 C CA . GLY A 1 209 ? -6.427 11.823 21.007 1.00 88.81 209 GLY A CA 1
ATOM 1646 C C . GLY A 1 209 ? -5.717 10.531 21.424 1.00 88.81 209 GLY A C 1
ATOM 1647 O O . GLY A 1 209 ? -5.963 9.453 20.883 1.00 88.81 209 GLY A O 1
ATOM 1648 N N . HIS A 1 210 ? -4.849 10.655 22.428 1.00 89.25 210 HIS A N 1
ATOM 1649 C CA . HIS A 1 210 ? -4.105 9.541 23.026 1.00 89.25 210 HIS A CA 1
ATOM 1650 C C . HIS A 1 210 ? -4.818 8.996 24.262 1.00 89.25 210 HIS A C 1
ATOM 1652 O O . HIS A 1 210 ? -5.451 9.750 25.001 1.00 89.25 210 HIS A O 1
ATOM 1658 N N . ILE A 1 211 ? -4.659 7.699 24.520 1.00 92.81 211 ILE A N 1
ATOM 1659 C CA . ILE A 1 211 ? -5.208 7.023 25.701 1.00 92.81 211 ILE A CA 1
ATOM 1660 C C . ILE A 1 211 ? -4.101 6.797 26.736 1.00 92.81 211 ILE A C 1
ATOM 1662 O O . ILE A 1 211 ? -2.937 6.576 26.397 1.00 92.81 211 ILE A O 1
ATOM 1666 N N . GLU A 1 212 ? -4.454 6.860 28.021 1.00 92.44 212 GLU A N 1
ATOM 1667 C CA . GLU A 1 212 ? -3.521 6.576 29.111 1.00 92.44 212 GLU A CA 1
ATOM 1668 C C . GLU A 1 212 ? -3.003 5.128 29.050 1.00 92.44 212 GLU A C 1
ATOM 1670 O O . GLU A 1 212 ? -3.755 4.183 28.810 1.00 92.44 212 GLU A O 1
ATOM 1675 N N . ARG A 1 213 ? -1.701 4.942 29.300 1.00 94.00 213 ARG A N 1
ATOM 1676 C CA . ARG A 1 213 ? -1.072 3.617 29.353 1.00 94.00 213 ARG A CA 1
ATOM 1677 C C . ARG A 1 213 ? -1.031 3.094 30.789 1.00 94.00 213 ARG A C 1
ATOM 1679 O O . ARG A 1 213 ? -0.435 3.692 31.688 1.00 94.00 213 ARG A O 1
ATOM 1686 N N . PHE A 1 214 ? -1.607 1.918 31.002 1.00 94.12 214 PHE A N 1
ATOM 1687 C CA . PHE A 1 214 ? -1.759 1.296 32.317 1.00 94.12 214 PHE A CA 1
ATOM 1688 C C . PHE A 1 214 ? -0.617 0.339 32.665 1.00 94.12 214 PHE A C 1
ATOM 1690 O O . PHE A 1 214 ? -0.379 0.099 33.853 1.00 94.12 214 PHE A O 1
ATOM 1697 N N . ALA A 1 215 ? 0.126 -0.158 31.667 1.00 91.62 215 ALA A N 1
ATOM 1698 C CA . ALA A 1 215 ? 1.287 -1.040 31.843 1.00 91.62 215 ALA A CA 1
ATOM 1699 C C . ALA A 1 215 ? 0.982 -2.280 32.716 1.00 91.62 215 ALA A C 1
ATOM 1701 O O . ALA A 1 215 ? 1.716 -2.628 33.640 1.00 91.62 215 ALA A O 1
ATOM 1702 N N . GLY A 1 216 ? -0.165 -2.912 32.471 1.00 90.12 216 GLY A N 1
ATOM 1703 C CA . GLY A 1 216 ? -0.650 -4.108 33.162 1.00 90.12 216 GLY A CA 1
ATOM 1704 C C . GLY A 1 216 ? -1.360 -3.837 34.489 1.00 90.12 216 GLY A C 1
ATOM 1705 O O . GLY A 1 216 ? -1.830 -4.776 35.138 1.00 90.12 216 GLY A O 1
ATOM 1706 N N . ARG A 1 217 ? -1.470 -2.573 34.918 1.00 92.56 217 ARG A N 1
ATOM 1707 C CA . ARG A 1 217 ? -2.168 -2.196 36.156 1.00 92.56 217 ARG A CA 1
ATOM 1708 C C . ARG A 1 217 ? -3.685 -2.198 35.936 1.00 92.56 217 ARG A C 1
ATOM 1710 O O . ARG A 1 217 ? -4.278 -1.171 35.626 1.00 92.56 217 ARG A O 1
ATOM 1717 N N . LEU A 1 218 ? -4.308 -3.358 36.156 1.00 91.69 218 LEU A N 1
ATOM 1718 C CA . LEU A 1 218 ? -5.743 -3.568 35.909 1.00 91.69 218 LEU A CA 1
ATOM 1719 C C . LEU A 1 218 ? -6.666 -2.708 36.786 1.00 91.69 218 LEU A C 1
ATOM 1721 O O . LEU A 1 218 ? -7.666 -2.215 36.291 1.00 91.69 218 LEU A O 1
ATOM 1725 N N . LYS A 1 219 ? -6.324 -2.462 38.058 1.00 91.94 219 LYS A N 1
ATOM 1726 C CA . LYS A 1 219 ? -7.173 -1.641 38.945 1.00 91.94 219 LYS A CA 1
ATOM 1727 C C . LYS A 1 219 ? -7.325 -0.184 38.457 1.00 91.94 219 LYS A C 1
ATOM 1729 O O . LYS A 1 219 ? -8.463 0.238 38.277 1.00 91.94 219 LYS A O 1
ATOM 1734 N N . PRO A 1 220 ? -6.231 0.561 38.180 1.00 94.31 220 PRO A N 1
ATOM 1735 C CA . PRO A 1 220 ? -6.329 1.879 37.545 1.00 94.31 220 PRO A CA 1
ATOM 1736 C C . PRO A 1 220 ? -7.070 1.861 36.206 1.00 94.31 220 PRO A C 1
ATOM 1738 O O . PRO A 1 220 ? -7.833 2.774 35.917 1.00 94.31 220 PRO A O 1
ATOM 1741 N N . PHE A 1 221 ? -6.874 0.811 35.404 1.00 94.19 221 PHE A N 1
ATOM 1742 C CA . PHE A 1 221 ? -7.576 0.657 34.132 1.00 94.19 221 PHE A CA 1
ATOM 1743 C C . PHE A 1 221 ? -9.094 0.527 34.317 1.00 94.19 221 PHE A C 1
ATOM 1745 O O . PHE A 1 221 ? -9.854 1.219 33.650 1.00 94.19 221 PHE A O 1
ATOM 1752 N N . GLU A 1 222 ? -9.551 -0.306 35.251 1.00 91.88 222 GLU A N 1
ATOM 1753 C CA . GLU A 1 222 ? -10.978 -0.439 35.557 1.00 91.88 222 GLU A CA 1
ATOM 1754 C C . GLU A 1 222 ? -11.593 0.859 36.098 1.00 91.88 222 GLU A C 1
ATOM 1756 O O . GLU A 1 222 ? -12.743 1.169 35.797 1.00 91.88 222 GLU A O 1
ATOM 1761 N N . GLU A 1 223 ? -10.851 1.617 36.912 1.00 92.75 223 GLU A N 1
ATOM 1762 C CA . GLU A 1 223 ? -11.285 2.931 37.405 1.00 92.75 223 GLU A CA 1
ATOM 1763 C C . GLU A 1 223 ? -11.410 3.948 36.268 1.00 92.75 223 GLU A C 1
ATOM 1765 O O . GLU A 1 223 ? -12.393 4.687 36.209 1.00 92.75 223 GLU A O 1
ATOM 1770 N N . TYR A 1 224 ? -10.457 3.943 35.336 1.00 93.88 224 TYR A N 1
ATOM 1771 C CA . TYR A 1 224 ? -10.509 4.757 34.129 1.00 93.88 224 TYR A CA 1
ATOM 1772 C C . TYR A 1 224 ? -11.697 4.382 33.234 1.00 93.88 224 TYR A C 1
ATOM 1774 O O . TYR A 1 224 ? -12.451 5.263 32.825 1.00 93.88 224 TYR A O 1
ATOM 1782 N N . LEU A 1 225 ? -11.915 3.085 32.989 1.00 91.94 225 LEU A N 1
ATOM 1783 C CA . LEU A 1 225 ? -13.070 2.594 32.236 1.00 91.94 225 LEU A CA 1
ATOM 1784 C C . LEU A 1 225 ? -14.392 3.020 32.877 1.00 91.94 225 LEU A C 1
ATOM 1786 O O . LEU A 1 225 ? -15.261 3.525 32.176 1.00 91.94 225 LEU A O 1
ATOM 1790 N N . ALA A 1 226 ? -14.534 2.866 34.197 1.00 90.38 226 ALA A N 1
ATOM 1791 C CA . ALA A 1 226 ? -15.732 3.295 34.917 1.00 90.38 226 ALA A CA 1
ATOM 1792 C C . ALA A 1 226 ? -16.005 4.782 34.748 1.00 90.38 226 ALA A C 1
ATOM 1794 O O . ALA A 1 226 ? -17.128 5.151 34.428 1.00 90.38 226 ALA A O 1
ATOM 1795 N N . LYS A 1 227 ? -14.971 5.620 34.837 1.00 91.69 227 LYS A N 1
ATOM 1796 C CA . LYS A 1 227 ? -15.121 7.050 34.581 1.00 91.69 227 LYS A CA 1
ATOM 1797 C C . LYS A 1 227 ? -15.608 7.338 33.156 1.00 91.69 227 LYS A C 1
ATOM 1799 O O . LYS A 1 227 ? -16.506 8.152 32.986 1.00 91.69 227 LYS A O 1
ATOM 1804 N N . LEU A 1 228 ? -15.051 6.671 32.141 1.00 92.19 228 LEU A N 1
ATOM 1805 C CA . LEU A 1 228 ? -15.501 6.844 30.753 1.00 92.19 228 LEU A CA 1
ATOM 1806 C C . LEU A 1 228 ? -16.970 6.442 30.575 1.00 92.19 228 LEU A C 1
ATOM 1808 O O . LEU A 1 228 ? -17.728 7.147 29.913 1.00 92.19 228 LEU A O 1
ATOM 1812 N N . VAL A 1 229 ? -17.374 5.326 31.179 1.00 89.75 229 VAL A N 1
ATOM 1813 C CA . VAL A 1 229 ? -18.759 4.840 31.145 1.00 89.75 229 VAL A CA 1
ATOM 1814 C C . VAL A 1 229 ? -19.708 5.801 31.866 1.00 89.75 229 VAL A C 1
ATOM 1816 O O . VAL A 1 229 ? -20.752 6.143 31.311 1.00 89.75 229 VAL A O 1
ATOM 1819 N N . ASP A 1 230 ? -19.330 6.280 33.053 1.00 88.81 230 ASP A N 1
ATOM 1820 C CA . ASP A 1 230 ? -20.101 7.248 33.845 1.00 88.81 230 ASP A CA 1
ATOM 1821 C C . ASP A 1 230 ? -20.257 8.590 33.106 1.00 88.81 230 ASP A C 1
ATOM 1823 O O . ASP A 1 230 ? -21.322 9.208 33.150 1.00 88.81 230 ASP A O 1
ATOM 1827 N N . ASP A 1 231 ? -19.228 9.005 32.360 1.00 90.06 231 ASP A N 1
ATOM 1828 C CA . ASP A 1 231 ? -19.234 10.191 31.494 1.00 90.06 231 ASP A CA 1
ATOM 1829 C C . ASP A 1 231 ? -20.010 9.967 30.171 1.00 90.06 231 ASP A C 1
ATOM 1831 O O . ASP A 1 231 ? -20.049 10.853 29.310 1.00 90.06 231 ASP A O 1
ATOM 1835 N N . GLY A 1 232 ? -20.628 8.793 29.981 1.00 88.81 232 GLY A N 1
ATOM 1836 C CA . GLY A 1 232 ? -21.444 8.451 28.813 1.00 88.81 232 GLY A CA 1
ATOM 1837 C C . GLY A 1 232 ? -20.648 8.200 27.529 1.00 88.81 232 GLY A C 1
ATOM 1838 O O . GLY A 1 232 ? -21.210 8.293 26.436 1.00 88.81 232 GLY A O 1
ATOM 1839 N N . LYS A 1 233 ? -19.346 7.911 27.636 1.00 92.31 233 LYS A N 1
ATOM 1840 C CA . LYS A 1 233 ? -18.468 7.660 26.486 1.00 92.31 233 LYS A CA 1
ATOM 1841 C C . LYS A 1 233 ? -18.702 6.274 25.890 1.00 92.31 233 LYS A C 1
ATOM 1843 O O . LYS A 1 233 ? -19.068 5.327 26.586 1.00 92.31 233 LYS A O 1
ATOM 1848 N N . GLN A 1 234 ? -18.447 6.145 24.590 1.00 93.31 234 GLN A N 1
ATOM 1849 C CA . GLN A 1 234 ? -18.464 4.860 23.896 1.00 93.31 234 GLN A CA 1
ATOM 1850 C C . GLN A 1 234 ? -17.074 4.236 23.957 1.00 93.31 234 GLN A C 1
ATOM 1852 O O . GLN A 1 234 ? -16.096 4.870 23.565 1.00 93.31 234 GLN A O 1
ATOM 1857 N N . VAL A 1 235 ? -16.974 2.991 24.424 1.00 95.25 235 VAL A N 1
ATOM 1858 C CA . VAL A 1 235 ? -15.678 2.324 24.596 1.00 95.25 235 VAL A CA 1
ATOM 1859 C C . VAL A 1 235 ? -15.639 1.028 23.794 1.00 95.25 235 VAL A C 1
ATOM 1861 O O . VAL A 1 235 ? -16.534 0.194 23.877 1.00 95.25 235 VAL A O 1
ATOM 1864 N N . ILE A 1 236 ? -14.576 0.834 23.025 1.00 96.44 236 ILE A N 1
ATOM 1865 C CA . ILE A 1 236 ? -14.263 -0.394 22.302 1.00 96.44 236 ILE A CA 1
ATOM 1866 C C . ILE A 1 236 ? -12.952 -0.930 22.864 1.00 96.44 236 ILE A C 1
ATOM 1868 O O . ILE A 1 236 ? -11.935 -0.245 22.838 1.00 96.44 236 ILE A O 1
ATOM 1872 N N . ILE A 1 237 ? -12.959 -2.164 23.357 1.00 95.69 237 ILE A N 1
ATOM 1873 C CA . ILE A 1 237 ? -11.762 -2.844 23.855 1.00 95.69 237 ILE A CA 1
ATOM 1874 C C . ILE A 1 237 ? -11.394 -3.952 22.877 1.00 95.69 237 ILE A C 1
ATOM 1876 O O . ILE A 1 237 ? -12.151 -4.907 22.691 1.00 95.69 237 ILE A O 1
ATOM 1880 N N . VAL A 1 238 ? -10.214 -3.838 22.271 1.00 96.06 238 VAL A N 1
ATOM 1881 C CA . VAL A 1 238 ? -9.674 -4.813 21.322 1.00 96.06 238 VAL A CA 1
ATOM 1882 C C . VAL A 1 238 ? -8.546 -5.591 21.986 1.00 96.06 238 VAL A C 1
ATOM 1884 O O . VAL A 1 238 ? -7.449 -5.074 22.183 1.00 96.06 238 VAL A O 1
ATOM 1887 N N . SER A 1 239 ? -8.810 -6.848 22.338 1.00 93.62 239 SER A N 1
ATOM 1888 C CA . SER A 1 239 ? -7.847 -7.675 23.067 1.00 93.62 239 SER A CA 1
ATOM 1889 C C . SER A 1 239 ? -7.999 -9.152 22.738 1.00 93.62 239 SER A C 1
ATOM 1891 O O . SER A 1 239 ? -9.110 -9.673 22.631 1.00 93.62 239 SER A O 1
ATOM 1893 N N . ARG A 1 240 ? -6.877 -9.879 22.700 1.00 91.69 240 ARG A N 1
ATOM 1894 C CA . ARG A 1 240 ? -6.901 -11.355 22.656 1.00 91.69 240 ARG A CA 1
ATOM 1895 C C . ARG A 1 240 ? -7.413 -11.972 23.951 1.00 91.69 240 ARG A C 1
ATOM 1897 O O . ARG A 1 240 ? -7.841 -13.120 23.967 1.00 91.69 240 ARG A O 1
ATOM 1904 N N . GLN A 1 241 ? -7.361 -11.224 25.050 1.00 91.12 241 GLN A N 1
ATOM 1905 C CA . GLN A 1 241 ? -7.874 -11.638 26.351 1.00 91.12 241 GLN A CA 1
ATOM 1906 C C . GLN A 1 241 ? -9.311 -11.148 26.574 1.00 91.12 241 GLN A C 1
ATOM 1908 O O . GLN A 1 241 ? -9.714 -10.955 27.723 1.00 91.12 241 GLN A O 1
ATOM 1913 N N . ARG A 1 242 ? -10.091 -10.983 25.490 1.00 93.12 242 ARG A N 1
ATOM 1914 C CA . ARG A 1 242 ? -11.485 -10.509 25.492 1.00 93.12 242 ARG A CA 1
ATOM 1915 C C . ARG A 1 242 ? -12.293 -11.071 26.662 1.00 93.12 242 ARG A C 1
ATOM 1917 O O . ARG A 1 242 ? -12.785 -10.308 27.482 1.00 93.12 242 ARG A O 1
ATOM 1924 N N . GLY A 1 243 ? -12.352 -12.400 26.784 1.00 91.06 243 GLY A N 1
ATOM 1925 C CA . GLY A 1 243 ? -13.157 -13.067 27.813 1.00 91.06 243 GLY A CA 1
ATOM 1926 C C . GLY A 1 243 ? -12.716 -12.770 29.250 1.00 91.06 243 GLY A C 1
ATOM 1927 O O . GLY A 1 243 ? -13.555 -12.684 30.140 1.00 91.06 243 GLY A O 1
ATOM 1928 N N . ARG A 1 244 ? -11.414 -12.563 29.493 1.00 91.38 244 ARG A N 1
ATOM 1929 C CA . ARG A 1 244 ? -10.904 -12.199 30.824 1.00 91.38 244 ARG A CA 1
ATOM 1930 C C . ARG A 1 244 ? -11.267 -10.760 31.185 1.00 91.38 244 ARG A C 1
ATOM 1932 O O . ARG A 1 244 ? -11.639 -10.514 32.327 1.00 91.38 244 ARG A O 1
ATOM 1939 N N . LEU A 1 245 ? -11.120 -9.830 30.241 1.00 91.50 245 LEU A N 1
ATOM 1940 C CA . LEU A 1 245 ? -11.426 -8.414 30.461 1.00 91.50 245 LEU A CA 1
ATOM 1941 C C . LEU A 1 245 ? -12.933 -8.185 30.615 1.00 91.50 245 LEU A C 1
ATOM 1943 O O . LEU A 1 245 ? -13.343 -7.429 31.488 1.00 91.50 245 LEU A O 1
ATOM 1947 N N . GLU A 1 246 ? -13.743 -8.891 29.827 1.00 91.31 246 GLU A N 1
ATOM 1948 C CA . GLU A 1 246 ? -15.205 -8.853 29.913 1.00 91.31 246 GLU A CA 1
ATOM 1949 C C . GLU A 1 246 ? -15.709 -9.390 31.264 1.00 91.31 246 GLU A C 1
ATOM 1951 O O . GLU A 1 246 ? -16.538 -8.753 31.911 1.00 91.31 246 GLU A O 1
ATOM 1956 N N . GLU A 1 247 ? -15.170 -10.518 31.744 1.00 89.38 247 GLU A N 1
ATOM 1957 C CA . GLU A 1 247 ? -15.528 -11.064 33.062 1.00 89.38 247 GLU A CA 1
ATOM 1958 C C . GLU A 1 247 ? -15.127 -10.121 34.204 1.00 89.38 247 GLU A C 1
ATOM 1960 O O . GLU A 1 247 ? -15.906 -9.894 35.128 1.00 89.38 247 GLU A O 1
ATOM 1965 N N . LEU A 1 248 ? -13.922 -9.552 34.130 1.00 88.81 248 LEU A N 1
ATOM 1966 C CA . LEU A 1 248 ? -13.414 -8.596 35.113 1.00 88.81 248 LEU A CA 1
ATOM 1967 C C . LEU A 1 248 ? -14.276 -7.325 35.158 1.00 88.81 248 LEU A C 1
ATOM 1969 O O . LEU A 1 248 ? -14.586 -6.846 36.246 1.00 88.81 248 LEU A O 1
ATOM 1973 N N . TRP A 1 249 ? -14.737 -6.830 34.005 1.00 88.44 249 TRP A N 1
ATOM 1974 C CA . TRP A 1 249 ? -15.681 -5.714 33.954 1.00 88.44 249 TRP A CA 1
ATOM 1975 C C . TRP A 1 249 ? -17.036 -6.077 34.577 1.00 88.44 249 TRP A C 1
ATOM 1977 O O . TRP A 1 249 ? -17.554 -5.343 35.418 1.00 88.44 249 TRP A O 1
ATOM 1987 N N . ARG A 1 250 ? -17.584 -7.251 34.239 1.00 85.56 250 ARG A N 1
ATOM 1988 C CA . ARG A 1 250 ? -18.884 -7.716 34.752 1.00 85.56 250 ARG A CA 1
ATOM 1989 C C . ARG A 1 250 ? -18.902 -7.914 36.271 1.00 85.56 250 ARG A C 1
ATOM 1991 O O . ARG A 1 250 ? -19.949 -7.780 36.889 1.00 85.56 250 ARG A O 1
ATOM 19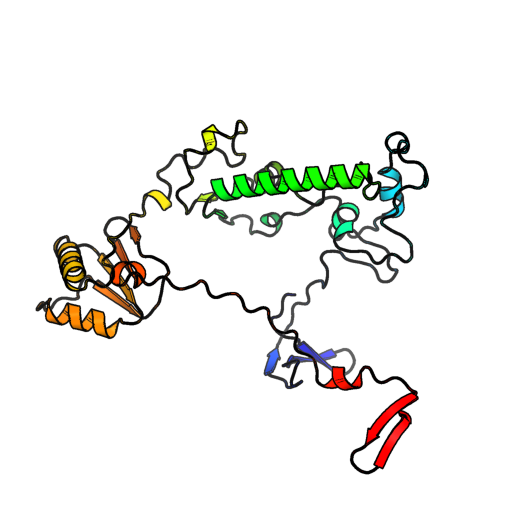98 N N . GLN A 1 251 ? -17.769 -8.245 36.889 1.00 83.94 251 GLN A N 1
ATOM 1999 C CA . GLN A 1 251 ? -17.673 -8.347 38.353 1.00 83.94 251 GLN A CA 1
ATOM 2000 C C . GLN A 1 251 ? -17.804 -6.995 39.061 1.00 83.94 251 GLN A C 1
ATOM 2002 O O . GLN A 1 251 ? -18.147 -6.954 40.242 1.00 83.94 251 GLN A O 1
ATOM 2007 N N . ARG A 1 252 ? -17.503 -5.904 38.357 1.00 78.06 252 ARG A N 1
ATOM 2008 C CA . ARG A 1 252 ? -17.556 -4.539 38.876 1.00 78.06 252 ARG A CA 1
ATOM 2009 C C . ARG A 1 252 ? -18.907 -3.879 38.611 1.00 78.06 252 ARG A C 1
ATOM 2011 O O . ARG A 1 252 ? -19.425 -3.195 39.489 1.00 78.06 252 ARG A O 1
ATOM 2018 N N . ASP A 1 253 ? -19.443 -4.065 37.410 1.00 70.31 253 ASP A N 1
ATOM 2019 C CA . ASP A 1 253 ? -20.673 -3.425 36.951 1.00 70.31 253 ASP A CA 1
ATOM 2020 C C . ASP A 1 253 ? -21.886 -4.347 37.186 1.00 70.31 253 ASP A C 1
ATOM 2022 O O . ASP A 1 253 ? -22.128 -5.296 36.444 1.00 70.31 253 ASP A O 1
ATOM 2026 N N . ASP A 1 254 ? -22.646 -4.083 38.255 1.00 59.19 254 ASP A N 1
ATOM 2027 C CA . ASP A 1 254 ? -23.837 -4.856 38.668 1.00 59.19 254 ASP A CA 1
ATOM 2028 C C . ASP A 1 254 ? -25.101 -4.497 37.842 1.00 59.19 254 ASP A C 1
ATOM 2030 O O . ASP A 1 254 ? -26.235 -4.836 38.203 1.00 59.19 254 ASP A O 1
ATOM 2034 N N . THR A 1 255 ? -24.955 -3.748 36.739 1.00 52.75 255 THR A N 1
ATOM 2035 C CA . THR A 1 255 ? -26.099 -3.136 36.051 1.00 52.75 255 THR A CA 1
ATOM 2036 C C . THR A 1 255 ? -26.663 -3.965 34.891 1.00 52.75 255 THR A C 1
ATOM 2038 O O . THR A 1 255 ? -25.978 -4.539 34.051 1.00 52.75 255 THR A O 1
ATOM 2041 N N . ARG A 1 256 ? -28.000 -4.022 34.853 1.00 49.97 256 ARG A N 1
ATOM 2042 C CA . ARG A 1 256 ? -28.849 -4.810 33.936 1.00 49.97 256 ARG A CA 1
ATOM 2043 C C . ARG A 1 256 ? -29.070 -4.129 32.573 1.00 49.97 256 ARG A C 1
ATOM 2045 O O . ARG A 1 256 ? -30.088 -4.383 31.928 1.00 49.97 256 ARG A O 1
ATOM 2052 N N . HIS A 1 257 ? -28.168 -3.242 32.158 1.00 48.44 257 HIS A N 1
ATOM 2053 C CA . HIS A 1 257 ? -28.258 -2.488 30.904 1.00 48.44 257 HIS A CA 1
ATOM 2054 C C . HIS A 1 257 ? -27.175 -2.947 29.916 1.00 48.44 257 HIS A C 1
ATOM 2056 O O . HIS A 1 257 ? -26.133 -3.433 30.350 1.00 48.44 257 HIS A O 1
ATOM 2062 N N . PRO A 1 258 ? -27.397 -2.836 28.591 1.00 55.72 258 PRO A N 1
ATOM 2063 C CA . PRO A 1 258 ? -26.332 -3.076 27.625 1.00 55.72 258 PRO A CA 1
ATOM 2064 C C . PRO A 1 258 ? -25.186 -2.101 27.915 1.00 55.72 258 PRO A C 1
ATOM 2066 O O . PRO A 1 258 ? -25.373 -0.887 27.845 1.00 55.72 258 PRO A O 1
ATOM 2069 N N . SER A 1 259 ? -24.033 -2.648 28.302 1.00 61.72 259 SER A N 1
ATOM 2070 C CA . SER A 1 259 ? -22.835 -1.873 28.610 1.00 61.72 259 SER A CA 1
ATOM 2071 C C . SER A 1 259 ? -22.456 -1.002 27.403 1.00 61.72 259 SER A C 1
ATOM 2073 O O . SER A 1 259 ? -22.491 -1.499 26.274 1.00 61.72 259 SER A O 1
ATOM 2075 N N . PRO A 1 260 ? -22.052 0.266 27.597 1.00 77.44 260 PRO A N 1
ATOM 2076 C CA . PRO A 1 260 ? -21.495 1.086 26.519 1.00 77.44 260 PRO A CA 1
ATOM 2077 C C . PRO A 1 260 ? -20.096 0.613 26.074 1.00 77.44 260 PRO A C 1
ATOM 2079 O O . PRO A 1 260 ? -19.475 1.253 25.222 1.00 77.44 260 PRO A O 1
ATOM 2082 N N . ILE A 1 261 ? -19.605 -0.504 26.630 1.00 90.50 261 ILE A N 1
ATOM 2083 C CA . ILE A 1 261 ? -18.346 -1.141 26.263 1.00 90.50 261 ILE A CA 1
ATOM 2084 C C . ILE A 1 261 ? -18.586 -2.291 25.279 1.00 90.50 261 ILE A C 1
ATOM 2086 O O . ILE A 1 261 ? -19.301 -3.250 25.567 1.00 90.50 261 ILE A O 1
ATOM 2090 N N . THR A 1 262 ? -17.915 -2.236 24.130 1.00 93.75 262 THR A N 1
ATOM 2091 C CA . THR A 1 262 ? -17.853 -3.327 23.151 1.00 93.75 262 THR A CA 1
ATOM 2092 C C . THR A 1 262 ? -16.510 -4.041 23.247 1.00 93.75 262 THR A C 1
ATOM 2094 O O . THR A 1 262 ? -15.461 -3.433 23.053 1.00 93.75 262 THR A O 1
ATOM 2097 N N . PHE A 1 263 ? -16.528 -5.348 23.496 1.00 94.19 263 PHE A N 1
ATOM 2098 C CA . PHE A 1 263 ? -15.323 -6.176 23.550 1.00 94.19 263 PHE A CA 1
ATOM 2099 C C . PHE A 1 263 ? -15.125 -6.943 22.236 1.00 94.19 263 PHE A C 1
ATOM 2101 O O . PHE A 1 263 ? -16.005 -7.693 21.815 1.00 94.19 263 PHE A O 1
ATOM 2108 N N . ILE A 1 264 ? -13.953 -6.809 21.611 1.00 95.69 264 ILE A N 1
ATOM 2109 C CA . ILE A 1 264 ? -13.603 -7.442 20.331 1.00 95.69 264 ILE A CA 1
ATOM 2110 C C . ILE A 1 264 ? -12.350 -8.304 20.502 1.00 95.69 264 ILE A C 1
ATOM 2112 O O . ILE A 1 264 ? -11.335 -7.859 21.037 1.00 95.69 264 ILE A O 1
ATOM 2116 N N . GLU A 1 265 ? -12.409 -9.546 20.017 1.00 95.19 265 GLU A N 1
ATOM 2117 C CA . GLU A 1 265 ? -11.270 -10.466 20.025 1.00 95.19 265 GLU A CA 1
ATOM 2118 C C . GLU A 1 265 ? -10.414 -10.248 18.774 1.00 95.19 265 GLU A C 1
ATOM 2120 O O . GLU A 1 265 ? -10.632 -10.855 17.728 1.00 95.19 265 GLU A O 1
ATOM 2125 N N . ALA A 1 266 ? -9.452 -9.336 18.878 1.00 92.19 266 ALA A N 1
ATOM 2126 C CA . ALA A 1 266 ? -8.461 -9.063 17.843 1.00 92.19 266 ALA A CA 1
ATOM 2127 C C . ALA A 1 266 ? -7.190 -8.470 18.476 1.00 92.19 266 ALA A C 1
ATOM 2129 O O . ALA A 1 266 ? -7.015 -8.488 19.693 1.00 92.19 266 ALA A O 1
ATOM 2130 N N . SER A 1 267 ? -6.263 -7.991 17.649 1.00 87.88 267 SER A N 1
ATOM 2131 C CA . SER A 1 267 ? -5.035 -7.329 18.093 1.00 87.88 267 SER A CA 1
ATOM 2132 C C . SER A 1 267 ? -4.726 -6.183 17.139 1.00 87.88 267 SER A C 1
ATOM 2134 O O . SER A 1 267 ? -4.657 -6.394 15.928 1.00 87.88 267 SER A O 1
ATOM 2136 N N . LEU A 1 268 ? -4.557 -4.993 17.708 1.00 91.25 268 LEU A N 1
ATOM 2137 C CA . LEU A 1 268 ? -4.168 -3.757 17.034 1.00 91.25 268 LEU A CA 1
ATOM 2138 C C . LEU A 1 268 ? -2.867 -3.237 17.655 1.00 91.25 268 LEU A C 1
ATOM 2140 O O . LEU A 1 268 ? -2.468 -3.709 18.721 1.00 91.25 268 LEU A O 1
ATOM 2144 N N . THR A 1 269 ? -2.194 -2.323 16.957 1.00 89.25 269 THR A N 1
ATOM 2145 C CA . THR A 1 269 ? -0.903 -1.769 17.393 1.00 89.25 269 THR A CA 1
ATOM 2146 C C . THR A 1 269 ? -1.072 -0.766 18.529 1.00 89.25 269 THR A C 1
ATOM 2148 O O . THR A 1 269 ? -0.336 -0.836 19.505 1.00 89.25 269 THR A O 1
ATOM 2151 N N . GLU A 1 270 ? -2.057 0.126 18.431 1.00 91.19 270 GLU A N 1
ATOM 2152 C CA . GLU A 1 270 ? -2.310 1.172 19.421 1.00 91.19 270 GLU A CA 1
ATOM 2153 C C . GLU A 1 270 ? -3.800 1.534 19.446 1.00 91.19 270 GLU A C 1
ATOM 2155 O O . GLU A 1 270 ? -4.532 1.305 18.473 1.00 91.19 270 GLU A O 1
ATOM 2160 N N . GLY A 1 271 ? -4.244 2.058 20.583 1.00 93.75 271 GLY A N 1
ATOM 2161 C CA . GLY A 1 271 ? -5.558 2.651 20.774 1.00 93.75 271 GLY A CA 1
ATOM 2162 C C . GLY A 1 271 ? -5.604 4.139 20.431 1.00 93.75 271 GLY A C 1
ATOM 2163 O O . GLY A 1 271 ? -4.585 4.798 20.254 1.00 93.75 271 GLY A O 1
ATOM 2164 N N . TRP A 1 272 ? -6.811 4.688 20.352 1.00 95.06 272 TRP A N 1
ATOM 2165 C CA . TRP A 1 272 ? -7.032 6.101 20.049 1.00 95.06 272 TRP A CA 1
ATOM 2166 C C . TRP A 1 272 ? -8.373 6.584 20.593 1.00 95.06 272 TRP A C 1
ATOM 2168 O O . TRP A 1 272 ? -9.308 5.808 20.798 1.00 95.06 272 TRP A O 1
ATOM 2178 N N . GLN A 1 273 ? -8.478 7.891 20.803 1.00 95.31 273 GLN A N 1
ATOM 2179 C CA . GLN A 1 273 ? -9.725 8.565 21.150 1.00 95.31 273 GLN A CA 1
ATOM 2180 C C . GLN A 1 273 ? -10.184 9.429 19.974 1.00 95.31 273 GLN A C 1
ATOM 2182 O O . GLN A 1 273 ? -9.385 10.187 19.452 1.00 95.31 273 GLN A O 1
ATOM 2187 N N . LEU A 1 274 ? -11.459 9.388 19.594 1.00 94.00 274 LEU A N 1
ATOM 2188 C CA . LEU A 1 274 ? -12.057 10.306 18.620 1.00 94.00 274 LEU A CA 1
ATOM 2189 C C . LEU A 1 274 ? -13.357 10.868 19.200 1.00 94.00 274 LEU A C 1
ATOM 2191 O O . LEU A 1 274 ? -14.370 10.170 19.269 1.00 94.00 274 LEU A O 1
ATOM 2195 N N . GLY A 1 275 ? -13.329 12.123 19.653 1.00 91.50 275 GLY A N 1
ATOM 2196 C CA . GLY A 1 275 ? -14.454 12.720 20.376 1.00 91.50 275 GLY A CA 1
ATOM 2197 C C . GLY A 1 275 ? -14.826 11.901 21.621 1.00 91.50 275 GLY A C 1
ATOM 2198 O O . GLY A 1 275 ? -14.015 11.770 22.541 1.00 91.50 275 GLY A O 1
ATOM 2199 N N . ASP A 1 276 ? -16.039 11.339 21.623 1.00 93.06 276 ASP A N 1
ATOM 2200 C CA . ASP A 1 276 ? -16.580 10.507 22.709 1.00 93.06 276 ASP A CA 1
ATOM 2201 C C . ASP A 1 276 ? -16.357 8.996 22.515 1.00 93.06 276 ASP A C 1
ATOM 2203 O O . ASP A 1 276 ? -16.795 8.200 23.349 1.00 93.06 276 ASP A O 1
ATOM 2207 N N . LEU A 1 277 ? -15.686 8.597 21.429 1.00 95.06 277 LEU A N 1
ATOM 2208 C CA . LEU A 1 277 ? -15.352 7.210 21.121 1.00 95.06 277 LEU A CA 1
ATOM 2209 C C . LEU A 1 277 ? -13.914 6.893 21.537 1.00 95.06 277 LEU A C 1
ATOM 2211 O O . LEU A 1 277 ? -12.974 7.571 21.128 1.00 95.06 277 LEU A O 1
ATOM 2215 N N . TYR A 1 278 ? -13.744 5.822 22.303 1.00 96.56 278 TYR A N 1
ATOM 2216 C CA . TYR A 1 278 ? -12.453 5.339 22.780 1.00 96.56 278 TYR A CA 1
ATOM 2217 C C . TYR A 1 278 ? -12.210 3.930 22.263 1.00 96.56 278 TYR A C 1
ATOM 2219 O O . TYR A 1 278 ? -13.014 3.036 22.518 1.00 96.56 278 TYR A O 1
ATOM 2227 N N . LEU A 1 279 ? -11.088 3.709 21.586 1.00 97.12 279 LEU A N 1
ATOM 2228 C CA . LEU A 1 279 ? -10.612 2.385 21.209 1.00 97.12 279 LEU A CA 1
ATOM 2229 C C . LEU A 1 279 ? -9.363 2.064 22.025 1.00 97.12 279 LEU A C 1
ATOM 2231 O O . LEU A 1 279 ? -8.335 2.701 21.846 1.00 97.12 279 LEU A O 1
ATOM 2235 N N . ILE A 1 280 ? -9.445 1.071 22.906 1.00 96.06 280 ILE A N 1
ATOM 2236 C CA . ILE A 1 280 ? -8.368 0.669 23.819 1.00 96.06 280 ILE A CA 1
ATOM 2237 C C . ILE A 1 280 ? -7.869 -0.721 23.425 1.00 96.06 280 ILE A C 1
ATOM 2239 O O . ILE A 1 280 ? -8.671 -1.630 23.196 1.00 96.06 280 ILE A O 1
ATOM 2243 N N . THR A 1 281 ? -6.554 -0.911 23.378 1.00 95.50 281 THR A N 1
ATOM 2244 C CA . THR A 1 281 ? -5.917 -2.165 22.957 1.00 95.50 281 THR A CA 1
ATOM 2245 C C . THR A 1 281 ? -5.052 -2.785 24.058 1.00 95.50 281 THR A C 1
ATOM 2247 O O . THR A 1 281 ? -4.866 -2.222 25.140 1.00 95.50 281 THR A O 1
ATOM 2250 N N . ASP A 1 282 ? -4.476 -3.959 23.778 1.00 94.12 282 ASP A N 1
ATOM 2251 C CA . ASP A 1 282 ? -3.481 -4.593 24.653 1.00 94.12 282 ASP A CA 1
ATOM 2252 C C . ASP A 1 282 ? -2.238 -3.701 24.896 1.00 94.12 282 ASP A C 1
ATOM 2254 O O . ASP A 1 282 ? -1.594 -3.834 25.942 1.00 94.12 282 ASP A O 1
ATOM 2258 N N . SER A 1 283 ? -1.921 -2.764 23.993 1.00 92.88 283 SER A N 1
ATOM 2259 C CA . SER A 1 283 ? -0.804 -1.820 24.144 1.00 92.88 283 SER A CA 1
ATOM 2260 C C . SER A 1 283 ? -1.038 -0.835 25.287 1.00 92.88 283 SER A C 1
ATOM 2262 O O . SER A 1 283 ? -0.163 -0.655 26.135 1.00 92.88 283 SER A O 1
ATOM 2264 N N . GLU A 1 284 ? -2.234 -0.257 25.398 1.00 94.69 284 GLU A N 1
ATOM 2265 C CA . GLU A 1 284 ? -2.571 0.646 26.503 1.00 94.69 284 GLU A CA 1
ATOM 2266 C C . GLU A 1 284 ? -2.741 -0.133 27.809 1.00 94.69 284 GLU A C 1
ATOM 2268 O O . GLU A 1 284 ? -2.243 0.285 28.857 1.00 94.69 284 GLU A O 1
ATOM 2273 N N . ILE A 1 285 ? -3.409 -1.291 27.758 1.00 93.75 285 ILE A N 1
ATOM 2274 C CA . ILE A 1 285 ? -3.738 -2.070 28.959 1.00 93.75 285 ILE A CA 1
ATOM 2275 C C . ILE A 1 285 ? -2.488 -2.722 29.547 1.00 93.75 285 ILE A C 1
ATOM 2277 O O . ILE A 1 285 ? -2.268 -2.634 30.755 1.00 93.75 285 ILE A O 1
ATOM 2281 N N . PHE A 1 286 ? -1.660 -3.369 28.724 1.00 91.81 286 PHE A N 1
ATOM 2282 C CA . PHE A 1 286 ? -0.549 -4.219 29.167 1.00 91.81 286 PHE A CA 1
ATOM 2283 C C . PHE A 1 286 ? 0.836 -3.693 28.776 1.00 91.81 286 PHE A C 1
ATOM 2285 O O . PHE A 1 286 ? 1.826 -4.185 29.315 1.00 91.81 286 PHE A O 1
ATOM 2292 N N . GLY A 1 287 ? 0.932 -2.702 27.886 1.00 83.00 287 GLY A N 1
ATOM 2293 C CA . GLY A 1 287 ? 2.213 -2.252 27.330 1.00 83.00 287 GLY A CA 1
ATOM 2294 C C . GLY A 1 287 ? 2.799 -3.222 26.302 1.00 83.00 287 GLY A C 1
ATOM 2295 O O . GLY A 1 287 ? 4.005 -3.196 26.064 1.00 83.00 287 GLY A O 1
ATOM 2296 N N . TRP A 1 288 ? 1.982 -4.122 25.743 1.00 67.94 288 TRP A N 1
ATOM 2297 C CA . TRP A 1 288 ? 2.428 -5.093 24.749 1.00 67.94 288 TRP A CA 1
ATOM 2298 C C . TRP A 1 288 ? 2.088 -4.615 23.343 1.00 67.94 288 TRP A C 1
ATOM 2300 O O . TRP A 1 288 ? 0.936 -4.681 22.931 1.00 67.94 288 TRP A O 1
ATOM 2310 N N . GLU A 1 289 ? 3.109 -4.198 22.602 1.00 62.59 289 GLU A N 1
ATOM 2311 C CA . GLU A 1 289 ? 2.993 -3.864 21.188 1.00 62.59 289 GLU A CA 1
ATOM 2312 C C . GLU A 1 289 ? 3.432 -5.068 20.343 1.00 62.59 289 GLU A C 1
ATOM 2314 O O . GLU A 1 289 ? 4.425 -5.747 20.638 1.00 62.59 289 GLU A O 1
ATOM 2319 N N . ARG A 1 290 ? 2.674 -5.391 19.293 1.00 57.44 290 ARG A N 1
ATOM 2320 C CA . ARG A 1 290 ? 3.017 -6.510 18.413 1.00 57.44 290 ARG A CA 1
ATOM 2321 C C . ARG A 1 290 ? 4.293 -6.163 17.625 1.00 57.44 290 ARG A C 1
ATOM 2323 O O . ARG A 1 290 ? 4.302 -5.150 16.935 1.00 57.44 290 ARG A O 1
ATOM 2330 N N . PRO A 1 291 ? 5.308 -7.046 17.568 1.00 56.75 291 PRO A N 1
ATOM 2331 C CA . PRO A 1 291 ? 6.354 -6.935 16.559 1.00 56.75 291 PRO A CA 1
ATOM 2332 C C . PRO A 1 291 ? 5.724 -7.049 15.169 1.00 56.75 291 PRO A C 1
ATOM 2334 O O . PRO A 1 291 ? 5.040 -8.042 14.879 1.00 56.75 291 PRO A O 1
ATOM 2337 N N . THR A 1 292 ? 5.940 -6.053 14.310 1.00 56.22 292 THR A N 1
ATOM 2338 C CA . THR A 1 292 ? 5.477 -6.070 12.918 1.00 56.22 292 THR A CA 1
ATOM 2339 C C . THR A 1 292 ? 5.874 -7.405 12.283 1.00 56.22 292 THR A C 1
ATOM 2341 O O . THR A 1 292 ? 7.049 -7.791 12.333 1.00 56.22 292 THR A O 1
ATOM 2344 N N . PRO A 1 293 ? 4.914 -8.191 11.754 1.00 49.22 293 PRO A N 1
ATOM 2345 C CA . PRO A 1 293 ? 5.240 -9.478 11.168 1.00 49.22 293 PRO A CA 1
ATOM 2346 C C . PRO A 1 293 ? 6.180 -9.237 9.989 1.00 49.22 293 PRO A C 1
ATOM 2348 O O . PRO A 1 293 ? 5.772 -8.681 8.973 1.00 49.22 293 PRO A O 1
ATOM 2351 N N . ARG A 1 294 ? 7.444 -9.655 10.124 1.00 46.56 294 ARG A N 1
ATOM 2352 C CA . ARG A 1 294 ? 8.387 -9.665 9.003 1.00 46.56 294 ARG A CA 1
ATOM 2353 C C . ARG A 1 294 ? 7.738 -10.438 7.862 1.00 46.56 294 ARG A C 1
ATOM 2355 O O . ARG A 1 294 ? 7.410 -11.616 8.035 1.00 46.56 294 ARG A O 1
ATOM 2362 N N . MET A 1 295 ? 7.557 -9.784 6.714 1.00 44.25 295 MET A N 1
ATOM 2363 C CA . MET A 1 295 ? 7.213 -10.471 5.475 1.00 44.25 295 MET A CA 1
ATOM 2364 C C . MET A 1 295 ? 8.284 -11.537 5.258 1.00 44.25 295 MET A C 1
ATOM 2366 O O . MET A 1 295 ? 9.445 -11.226 4.999 1.00 44.25 295 MET A O 1
ATOM 2370 N N . ARG A 1 296 ? 7.925 -12.809 5.452 1.00 44.59 296 ARG A N 1
ATOM 2371 C CA . ARG A 1 296 ? 8.817 -13.903 5.081 1.00 44.59 296 ARG A CA 1
ATOM 2372 C C . ARG A 1 296 ? 8.988 -13.811 3.573 1.00 44.59 296 ARG A C 1
ATOM 2374 O O . ARG A 1 296 ? 7.995 -13.905 2.851 1.00 44.59 296 ARG A O 1
ATOM 2381 N N . ALA A 1 297 ? 10.226 -13.628 3.118 1.00 48.28 297 ALA A N 1
ATOM 2382 C CA . ALA A 1 297 ? 10.568 -13.850 1.724 1.00 48.28 297 ALA A CA 1
ATOM 2383 C C . ALA A 1 297 ? 10.006 -15.223 1.335 1.00 48.28 297 ALA A C 1
ATOM 2385 O O . ALA A 1 297 ? 10.238 -16.215 2.035 1.00 48.28 297 ALA A O 1
ATOM 2386 N N . ARG A 1 298 ? 9.173 -15.268 0.291 1.00 48.84 298 ARG A N 1
ATOM 2387 C CA . ARG A 1 298 ? 8.666 -16.539 -0.226 1.00 48.84 298 ARG A CA 1
ATOM 2388 C C . ARG A 1 298 ? 9.885 -17.346 -0.656 1.00 48.84 298 ARG A C 1
ATOM 2390 O O . ARG A 1 298 ? 10.663 -16.869 -1.473 1.00 48.84 298 ARG A O 1
ATOM 2397 N N . ALA A 1 299 ? 10.057 -18.536 -0.085 1.00 48.75 299 ALA A N 1
ATOM 2398 C CA . ALA A 1 299 ? 11.044 -19.473 -0.592 1.00 48.75 299 ALA A CA 1
ATOM 2399 C C . ALA A 1 299 ? 10.704 -19.748 -2.062 1.00 48.75 299 ALA A C 1
ATOM 2401 O O . ALA A 1 299 ? 9.556 -20.087 -2.369 1.00 48.75 299 ALA A O 1
ATOM 2402 N N . ALA A 1 300 ? 11.672 -19.551 -2.956 1.00 52.59 300 ALA A N 1
ATOM 2403 C CA . ALA A 1 300 ? 11.562 -20.046 -4.317 1.00 52.59 300 ALA A CA 1
ATOM 2404 C C . ALA A 1 300 ? 11.368 -21.565 -4.216 1.00 52.59 300 ALA A C 1
ATOM 2406 O O . ALA A 1 300 ? 12.180 -22.260 -3.610 1.00 52.59 300 ALA A O 1
ATOM 2407 N N . ALA A 1 301 ? 10.229 -22.064 -4.691 1.00 53.38 301 ALA A N 1
ATOM 2408 C CA . ALA A 1 301 ? 9.967 -23.492 -4.706 1.00 53.38 301 ALA A CA 1
ATOM 2409 C C . ALA A 1 301 ? 10.820 -24.113 -5.819 1.00 53.38 301 ALA A C 1
ATOM 2411 O O . ALA A 1 301 ? 10.538 -23.884 -6.993 1.00 53.38 301 ALA A O 1
ATOM 2412 N N . GLU A 1 302 ? 11.856 -24.865 -5.455 1.00 53.38 302 GLU A N 1
ATOM 2413 C CA . GLU A 1 302 ? 12.585 -25.714 -6.399 1.00 53.38 302 GLU A CA 1
ATOM 2414 C C . GLU A 1 302 ? 11.680 -26.879 -6.814 1.00 53.38 302 GLU A C 1
ATOM 2416 O O . GLU A 1 302 ? 11.085 -27.563 -5.974 1.00 53.38 302 GLU A O 1
ATOM 2421 N N . THR A 1 303 ? 11.516 -27.074 -8.121 1.00 54.00 303 THR A N 1
ATOM 2422 C CA . THR A 1 303 ? 10.747 -28.197 -8.660 1.00 54.00 303 THR A CA 1
ATOM 2423 C C . THR A 1 303 ? 11.566 -29.489 -8.524 1.00 54.00 303 THR A C 1
ATOM 2425 O O . THR A 1 303 ? 12.788 -29.454 -8.656 1.00 54.00 303 THR A O 1
ATOM 2428 N N . PRO A 1 304 ? 10.944 -30.664 -8.309 1.00 56.38 304 PRO A N 1
ATOM 2429 C CA . PRO A 1 304 ? 11.669 -31.938 -8.203 1.00 56.38 304 PRO A CA 1
ATOM 2430 C C . PRO A 1 304 ? 12.523 -32.286 -9.435 1.00 56.38 304 PRO A C 1
ATOM 2432 O O . PRO A 1 304 ? 13.497 -33.025 -9.330 1.00 56.38 304 PRO A O 1
ATOM 2435 N N . GLU A 1 305 ? 12.165 -31.749 -10.602 1.00 59.12 305 GLU A N 1
ATOM 2436 C CA . GLU A 1 305 ? 12.900 -31.909 -11.862 1.00 59.12 305 GLU A CA 1
ATOM 2437 C C . GLU A 1 305 ? 14.173 -31.068 -11.924 1.00 59.12 305 GLU A C 1
ATOM 2439 O O . GLU A 1 305 ? 15.083 -31.441 -12.657 1.00 59.12 305 GLU A O 1
ATOM 2444 N N . ALA A 1 306 ? 14.284 -29.990 -11.137 1.00 60.53 306 ALA A N 1
ATOM 2445 C CA . ALA A 1 306 ? 15.507 -29.190 -11.056 1.00 60.53 306 ALA A CA 1
ATOM 2446 C C . ALA A 1 306 ? 16.711 -30.043 -10.615 1.00 60.53 306 ALA A C 1
ATOM 2448 O O . ALA A 1 306 ? 17.832 -29.789 -11.029 1.00 60.53 306 ALA A O 1
ATOM 2449 N N . VAL A 1 307 ? 16.468 -31.123 -9.863 1.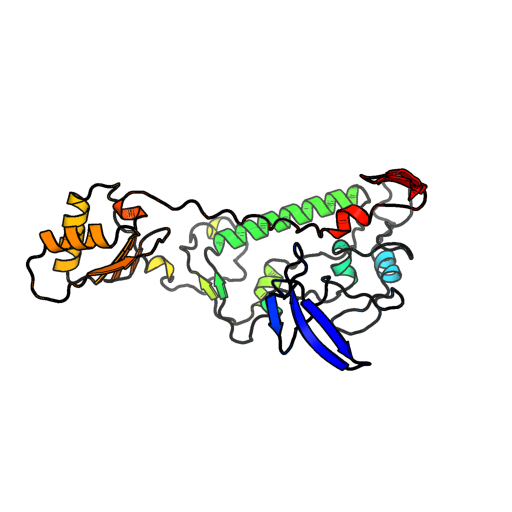00 57.03 307 VAL A N 1
ATOM 2450 C CA . VAL A 1 307 ? 17.499 -32.078 -9.423 1.00 57.03 307 VAL A CA 1
ATOM 2451 C C . VAL A 1 307 ? 18.061 -32.922 -10.580 1.00 57.03 307 VAL A C 1
ATOM 2453 O O . VAL A 1 307 ? 19.182 -33.414 -10.488 1.00 57.03 307 VAL A O 1
ATOM 2456 N N . TYR A 1 308 ? 17.303 -33.098 -11.668 1.00 60.44 308 TYR A N 1
ATOM 2457 C CA . TYR A 1 308 ? 17.713 -33.884 -12.842 1.00 60.44 308 TYR A CA 1
ATOM 2458 C C . TYR A 1 308 ? 17.974 -33.024 -14.086 1.00 60.44 308 TYR A C 1
ATOM 2460 O O . TYR A 1 308 ? 18.519 -33.533 -15.062 1.00 60.44 308 TYR A O 1
ATOM 2468 N N . ALA A 1 309 ? 17.590 -31.744 -14.063 1.00 59.97 309 ALA A N 1
ATOM 2469 C CA . ALA A 1 309 ? 17.751 -30.808 -15.175 1.00 59.97 309 ALA A CA 1
ATOM 2470 C C . ALA A 1 309 ? 19.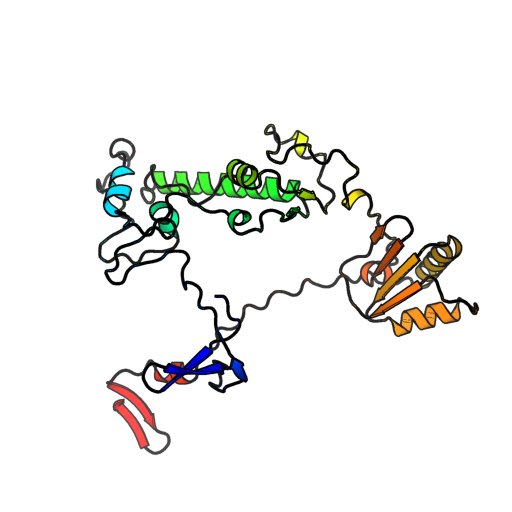221 -30.453 -15.461 1.00 59.97 309 ALA A C 1
ATOM 2472 O O . ALA A 1 309 ? 19.545 -30.083 -16.586 1.00 59.97 309 ALA A O 1
ATOM 2473 N N . ASP A 1 310 ? 20.100 -30.622 -14.470 1.00 64.56 310 ASP A N 1
ATOM 2474 C CA . ASP A 1 310 ? 21.529 -30.317 -14.584 1.00 64.56 310 ASP A CA 1
ATOM 2475 C C . ASP A 1 310 ? 22.370 -31.483 -15.139 1.00 64.56 310 ASP A C 1
ATOM 2477 O O . ASP A 1 310 ? 23.572 -31.320 -15.340 1.00 64.56 310 ASP A O 1
ATOM 2481 N N . LEU A 1 311 ? 21.772 -32.656 -15.398 1.00 75.62 311 LEU A N 1
ATOM 2482 C CA . LEU A 1 311 ? 22.499 -33.803 -15.948 1.00 75.62 311 LEU A CA 1
ATOM 2483 C C . LEU A 1 311 ? 22.766 -33.618 -17.444 1.00 75.62 311 LEU A C 1
ATOM 2485 O O . LEU A 1 311 ? 21.849 -33.578 -18.268 1.00 75.62 311 LEU A O 1
ATOM 2489 N N . GLN A 1 312 ? 24.042 -33.561 -17.807 1.00 79.06 312 GLN A N 1
ATOM 2490 C CA . GLN A 1 312 ? 24.504 -33.515 -19.187 1.00 79.06 312 GLN A CA 1
ATOM 2491 C C . GLN A 1 312 ? 24.933 -34.901 -19.667 1.00 79.06 312 GLN A C 1
ATOM 2493 O O . GLN A 1 312 ? 25.392 -35.746 -18.896 1.00 79.06 312 GLN A O 1
ATOM 2498 N N . ALA A 1 313 ? 24.805 -35.137 -20.977 1.00 78.06 313 ALA A N 1
ATOM 2499 C CA . ALA A 1 313 ? 25.276 -36.371 -21.594 1.00 78.06 313 ALA A CA 1
ATOM 2500 C C . ALA A 1 313 ? 26.759 -36.580 -21.260 1.00 78.06 313 ALA A C 1
ATOM 2502 O O . ALA A 1 313 ? 27.621 -35.788 -21.650 1.00 78.06 313 ALA A O 1
ATOM 2503 N N . GLY A 1 314 ? 27.060 -37.662 -20.550 1.00 79.44 314 GLY A N 1
ATOM 2504 C CA . GLY A 1 314 ? 28.406 -37.946 -20.083 1.00 79.44 314 GLY A CA 1
ATOM 2505 C C . GLY A 1 314 ? 28.649 -37.792 -18.580 1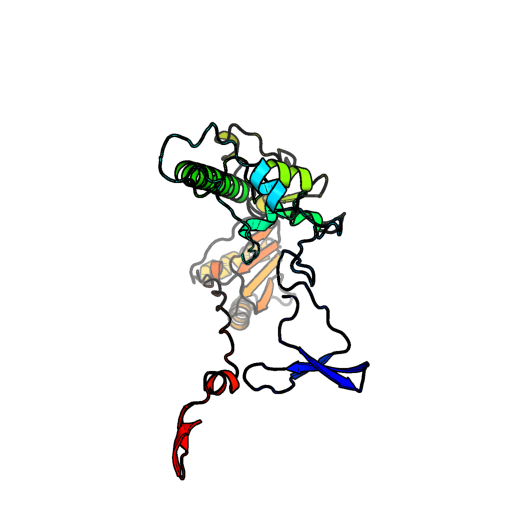.00 79.44 314 GLY A C 1
ATOM 2506 O O . GLY A 1 314 ? 29.739 -38.186 -18.145 1.00 79.44 314 GLY A O 1
ATOM 2507 N N . ASP A 1 315 ? 27.684 -37.292 -17.812 1.00 86.44 315 ASP A N 1
ATOM 2508 C CA . ASP A 1 315 ? 27.765 -37.214 -16.352 1.00 86.44 315 ASP A CA 1
ATOM 2509 C C . ASP A 1 315 ? 27.692 -38.596 -15.704 1.00 86.44 315 ASP A C 1
ATOM 2511 O O . ASP A 1 315 ? 27.106 -39.532 -16.243 1.00 86.44 315 ASP A O 1
ATOM 2515 N N . HIS A 1 316 ? 28.317 -38.759 -14.539 1.00 85.06 316 HIS A N 1
ATOM 2516 C CA . HIS A 1 316 ? 28.274 -40.030 -13.819 1.00 85.06 316 HIS A CA 1
ATOM 2517 C C . HIS A 1 316 ? 27.062 -40.056 -12.891 1.00 85.06 316 HIS A C 1
ATOM 2519 O O . HIS A 1 316 ? 26.951 -39.237 -11.982 1.00 85.06 316 HIS A O 1
ATOM 2525 N N . VAL A 1 317 ? 26.184 -41.034 -13.089 1.00 82.88 317 VAL A N 1
ATOM 2526 C CA . VAL A 1 317 ? 24.971 -41.238 -12.292 1.00 82.88 317 VAL A CA 1
ATOM 2527 C C . VAL A 1 317 ? 25.049 -42.564 -11.556 1.00 82.88 317 VAL A C 1
ATOM 2529 O O . VAL A 1 317 ? 25.605 -43.537 -12.060 1.00 82.88 317 VAL A O 1
ATOM 2532 N N . VAL A 1 318 ? 24.502 -42.628 -10.345 1.00 79.12 318 VAL A N 1
ATOM 2533 C CA . VAL A 1 318 ? 24.502 -43.859 -9.546 1.00 79.12 318 VAL A CA 1
ATOM 2534 C C . VAL A 1 318 ? 23.103 -44.444 -9.536 1.00 79.12 318 VAL A C 1
ATOM 2536 O O . VAL A 1 318 ? 22.184 -43.859 -8.970 1.00 79.12 318 VAL A O 1
ATOM 2539 N N . HIS A 1 319 ? 22.946 -45.619 -10.139 1.00 78.88 319 HIS A N 1
ATOM 2540 C CA . HIS A 1 319 ? 21.711 -46.383 -10.052 1.00 78.88 319 HIS A CA 1
ATOM 2541 C C . HIS A 1 319 ? 21.772 -47.316 -8.841 1.00 78.88 319 HIS A C 1
ATOM 2543 O O . HIS A 1 319 ? 22.723 -48.087 -8.699 1.00 78.88 319 HIS A O 1
ATOM 2549 N N . VAL A 1 320 ? 20.739 -47.285 -7.997 1.00 72.12 320 VAL A N 1
ATOM 2550 C CA . VAL A 1 320 ? 20.676 -48.037 -6.727 1.00 72.12 320 VAL A CA 1
ATOM 2551 C C . VAL A 1 320 ? 20.958 -49.532 -6.924 1.00 72.12 320 VAL A C 1
ATOM 2553 O O . VAL A 1 320 ? 21.695 -50.122 -6.140 1.00 72.12 320 VAL A O 1
ATOM 2556 N N . ASP A 1 321 ? 20.456 -50.117 -8.015 1.00 67.81 321 ASP A N 1
ATOM 2557 C CA . ASP A 1 321 ? 20.624 -51.549 -8.303 1.00 67.81 321 ASP A CA 1
ATOM 2558 C C . ASP A 1 321 ? 21.815 -51.895 -9.216 1.00 67.81 321 ASP A C 1
ATOM 2560 O O . ASP A 1 321 ? 22.193 -53.063 -9.320 1.00 67.81 321 ASP A O 1
ATOM 2564 N N . HIS A 1 322 ? 22.404 -50.914 -9.910 1.00 76.56 322 HIS A N 1
ATOM 2565 C CA . HIS A 1 322 ? 23.362 -51.173 -11.001 1.00 76.56 322 HIS A CA 1
ATOM 2566 C C . HIS A 1 322 ? 24.717 -50.470 -10.835 1.00 76.56 322 HIS A C 1
ATOM 2568 O O . HIS A 1 322 ? 25.644 -50.750 -11.593 1.00 76.56 322 HIS A O 1
ATOM 2574 N N . GLY A 1 323 ? 24.872 -49.622 -9.816 1.00 75.38 323 GLY A N 1
ATOM 2575 C CA . GLY A 1 323 ? 26.114 -48.905 -9.547 1.00 75.38 323 GLY A CA 1
ATOM 2576 C C . GLY A 1 323 ? 26.291 -47.663 -10.423 1.00 75.38 323 GLY A C 1
ATOM 2577 O O . GLY A 1 323 ? 25.321 -47.070 -10.891 1.00 75.38 323 GLY A O 1
ATOM 2578 N N . VAL A 1 324 ? 27.541 -47.228 -10.591 1.00 83.19 324 VAL A N 1
ATOM 2579 C CA . VAL A 1 324 ? 27.891 -46.001 -11.325 1.00 83.19 324 VAL A CA 1
ATOM 2580 C C . VAL A 1 324 ? 27.790 -46.250 -12.835 1.00 83.19 324 VAL A C 1
ATOM 2582 O O . VAL A 1 324 ? 28.504 -47.094 -13.374 1.00 83.19 324 VAL A O 1
ATOM 2585 N N . GLY A 1 325 ? 26.925 -45.500 -13.509 1.00 79.38 325 GLY A N 1
ATOM 2586 C CA . GLY A 1 325 ? 26.782 -45.437 -14.960 1.00 79.38 325 GLY A CA 1
ATOM 2587 C C . GLY A 1 325 ? 27.060 -44.031 -15.485 1.00 79.38 325 GLY A C 1
ATOM 2588 O O . GLY A 1 325 ? 27.302 -43.102 -14.717 1.00 79.38 325 GLY A O 1
ATOM 2589 N N . ARG A 1 326 ? 27.038 -43.878 -16.807 1.00 82.12 326 ARG A N 1
ATOM 2590 C CA . ARG A 1 326 ? 27.194 -42.588 -17.481 1.00 82.12 326 ARG A CA 1
ATOM 2591 C C . ARG A 1 326 ? 25.850 -42.207 -18.107 1.00 82.12 326 ARG A C 1
ATOM 2593 O O . ARG A 1 326 ? 25.279 -43.063 -18.782 1.00 82.12 326 ARG A O 1
ATOM 2600 N N . PHE A 1 327 ? 25.357 -41.005 -17.809 1.00 79.00 327 PHE A N 1
ATOM 2601 C CA . PHE A 1 327 ? 24.085 -40.459 -18.287 1.00 79.00 327 PHE A CA 1
ATOM 2602 C C . PHE A 1 327 ? 24.088 -40.271 -19.803 1.00 79.00 327 PHE A C 1
ATOM 2604 O O . PHE A 1 327 ? 25.119 -39.781 -20.337 1.00 79.00 327 PHE A O 1
#

Mean predicted aligned error: 13.85 Å

Radius of gyration: 30.55 Å; Cα contacts (8 Å, |Δi|>4): 387; chains: 1; bounding box: 71×79×73 Å

Foldseek 3Di:
DPDPADWDFDDDVPDGPWIFGADQAVRDTDDTDPDDDDDDPAPADADPQRFGAQPVPRDTQPLVVVQVVLADLPPQPPDDDDSDQQDCDDPPDDDDLLCVCSRHVDDDDPLVVDDPADAAEAAAVQVVVVVLVVVVVVQVVVQVVCVNVSVDRPSRDDSDDHQLRVLVSNPPHHYAHQYPHPPPCCVVDPDARSVHDPPPDCGNHNLKDADAACQQVVVVVLVVVVVLQVVVAQEEEEELCQVVNVVVNCVVDVDPDDGSYHGHNDADQAWIDRPRYTYGYCCRNNVDGDDDPPPPDPPDNDYPCNVVPPQDQQDWDQDPVPGIDTD

pLDDT: mean 77.41, std 16.17, range [40.91, 97.12]

Sequence (327 aa):
MAEARPVRLDFFGDEIETIRRFDPATQRTIEKLESILITPAREYLTTEEGTQVDTYTGRHVDTEHREASLWDGTRNTQHGSDTSPPRYSSPDTEFTEFHIPLLHTFPASLFDYLPTKAMIAVDDLSLVEGMMDEVEEQAVRYRNESIEEGTLAAGFPVPYLTWSELADSLGDRPLVELGRGSDQLSVISESPSPFGRGARGEGLAEQFGHIERFAGRLKPFEEYLAKLVDDGKQVIIVSRQRGRLEELWRQRDDTRHPSPITFIEASLTEGWQLGDLYLITDSEIFGWERPTPRMRARAAAETPEAVYADLQAGDHVVHVDHGVGRF

Nearest PDB structures (foldseek):
  4dfc-assembly1_A  TM=9.186E-01  e=1.273E-02  Escherichia coli K-12
  5haa-assembly1_B  TM=5.818E-01  e=6.189E+00  Methanolobus psychrophilus R15

Secondary structure (DSSP, 8-state):
---SS-EEEEEETTEEEEEEEE-TTT--EEEEES------SSSS-B-TTS-BB-TTT-PBP-HHHHHHHH--TTTSTTS-S--SPP-S--TT----GGGHHHH-SSPPPGGGGS-TTPPEEES-HHHHHHHHHHHHHHHHHHHHHHHHTTSS-TTPPPSS--HHHHHHHHTT--EEE-S---TTGGGT-SSPPTTTT---S--GGGGEEPPPP-TT-HHHHHHHHHHHHHTT-EEEEE-TTHHHHHHHHHHH----S--SEEEE----S--EEETTEEEEEHHHHH--PPPP---PPPPP---TTHHHHTPPTT-EEEETTTEEEE-